Protein AF-A0A835F7R1-F1 (afdb_monomer_lite)

pLDDT: mean 77.06, std 15.26, range [34.75, 97.0]

Foldseek 3Di:
DVVVVLVVQQDDPAAAEDADDDPPPPLPDPDPLPLDEDPDDSPVPVRAHHLNHAADHPQSYEYQEQRPCQACVRHQNHAEDHYEYADYEQVSQQRQQPRPRHAYDHYAYQDKYKDKQQLVSNGLQNHAEEAHPQWAWAWDQDPVRIIMIITHRVPDDDPFDFDDDDPDDPQRAGNANHAEYEGEAELVVCVVDPLNGDHRVCVSHPNYQAYEYEYDCVVHDPVSVVVVVVSVVVPDPRYHYDYSDD

Radius of gyration: 18.89 Å; chains: 1; bounding box: 48×40×47 Å

Sequence (246 aa):
MERDLVKSLKTPRKLQYLQLEIVFPGIDDTTDASPWTSQVSWEAEGFGLPRQLRHLLLGCIIFSRMPSWINSSCLPNLSHLCMHVVSMDEQDLKVIGKMPELRDLLLPTSSTVTISNIANCGYFQKLRSFSMLCSMVQFRQNEDYSISFHMWNGEDAMPFGHKKDSEHRVSPTIMPGLEFLELFFFVRTLNDSSADCIDIGLECLTALQKVTVRIGCQDASVSEVEEAEAALRHFEDNMILASDHH

Secondary structure (DSSP, 8-state):
-HHHHHHHHTS-SS--EEE----PPPTT-----PPEEP-S-STTTT----TT--EEEEEEEEEEE--TT-STTT-TT--EEEEEEEE--HHHHHHHHT-TT--EEE--B---EEES-TTTTTTTTT--EEE-TT-EEEEEE-TTSPEEEEEE-SSSPP---PPP----------STT--EEEEEEEHHHHHHS-GGG----GGG-TT--EEEEEEE-TT--HHHHHHHHHHHHTS-TTEEEEE---

Structure (mmCIF, N/CA/C/O backbone):
data_AF-A0A835F7R1-F1
#
_entry.id   AF-A0A835F7R1-F1
#
loop_
_atom_site.group_PDB
_atom_site.id
_atom_site.type_symbol
_atom_site.label_atom_id
_atom_site.label_alt_id
_atom_site.label_comp_id
_atom_site.label_asym_id
_atom_site.label_entity_id
_atom_site.label_seq_id
_atom_site.pdbx_PDB_ins_code
_atom_site.Cartn_x
_atom_site.Cartn_y
_atom_site.Cartn_z
_atom_site.occupancy
_atom_site.B_iso_or_equiv
_atom_site.auth_seq_id
_atom_site.auth_comp_id
_atom_site.auth_asym_id
_atom_site.auth_atom_id
_atom_site.pdbx_PDB_model_num
ATOM 1 N N . MET A 1 1 ? -20.261 20.899 0.901 1.00 61.16 1 MET A N 1
ATOM 2 C CA . MET A 1 1 ? -20.256 19.430 0.735 1.00 61.16 1 MET A CA 1
ATOM 3 C C . MET A 1 1 ? -19.180 18.763 1.590 1.00 61.16 1 MET A C 1
ATOM 5 O O . MET A 1 1 ? -19.558 18.173 2.588 1.00 61.16 1 MET A O 1
ATOM 9 N N . GLU A 1 2 ? -17.875 18.899 1.305 1.00 67.06 2 GLU A N 1
ATOM 10 C CA . GLU A 1 2 ? -16.807 18.264 2.118 1.00 67.06 2 GLU A CA 1
ATOM 11 C C . GLU A 1 2 ? -16.854 18.680 3.604 1.00 67.06 2 GLU A C 1
ATOM 13 O O . GLU A 1 2 ? -16.881 17.836 4.494 1.00 67.06 2 GLU A O 1
ATOM 18 N N . ARG A 1 3 ? -16.993 19.982 3.894 1.00 69.44 3 ARG A N 1
ATOM 19 C CA . ARG A 1 3 ? -17.153 20.486 5.275 1.00 69.44 3 ARG A CA 1
ATOM 20 C C . ARG A 1 3 ? -18.403 19.954 5.984 1.00 69.44 3 ARG A C 1
ATOM 22 O O . ARG A 1 3 ? -18.378 19.748 7.193 1.00 69.44 3 ARG A O 1
ATOM 29 N N . ASP A 1 4 ? -19.493 19.752 5.249 1.00 70.44 4 ASP A N 1
ATOM 30 C CA . ASP A 1 4 ? -20.754 19.253 5.809 1.00 70.44 4 ASP A CA 1
ATOM 31 C C . ASP A 1 4 ? -20.649 17.756 6.108 1.00 70.44 4 ASP A C 1
ATOM 33 O O . ASP A 1 4 ? -21.086 17.313 7.166 1.00 70.44 4 ASP A O 1
ATOM 37 N N . LEU A 1 5 ? -19.964 17.004 5.241 1.00 73.06 5 LEU A N 1
ATOM 38 C CA . LEU A 1 5 ? -19.613 15.607 5.473 1.00 73.06 5 LEU A CA 1
ATOM 39 C C . LEU A 1 5 ? -18.756 15.449 6.737 1.00 73.06 5 LEU A C 1
ATOM 41 O O . LEU A 1 5 ? -19.111 14.664 7.615 1.00 73.06 5 LEU A O 1
ATOM 45 N N . VAL A 1 6 ? -17.677 16.230 6.872 1.00 71.56 6 VAL A N 1
ATOM 46 C CA . VAL A 1 6 ? -16.814 16.232 8.071 1.00 71.56 6 VAL A CA 1
ATOM 47 C C . VAL A 1 6 ? -17.636 16.513 9.334 1.00 71.56 6 VAL A C 1
ATOM 49 O O . VAL A 1 6 ? -17.456 15.849 10.357 1.00 71.56 6 VAL A O 1
ATOM 52 N N . LYS A 1 7 ? -18.592 17.450 9.268 1.00 70.94 7 LYS A N 1
ATOM 53 C CA . LYS A 1 7 ? -19.507 17.753 10.380 1.00 70.94 7 LYS A CA 1
ATOM 54 C C . LYS A 1 7 ? -20.453 16.594 10.697 1.00 70.94 7 LYS A C 1
ATOM 56 O O . LYS A 1 7 ? -20.616 16.264 11.870 1.00 70.94 7 LYS A O 1
ATOM 61 N N . SER A 1 8 ? -21.046 15.949 9.695 1.00 70.88 8 SER A N 1
ATOM 62 C CA . SER A 1 8 ? -21.929 14.792 9.892 1.00 70.88 8 SER A CA 1
ATOM 63 C C . SER A 1 8 ? -21.181 13.587 10.469 1.00 70.88 8 SER A C 1
ATOM 65 O O . SER A 1 8 ? -21.703 12.896 11.346 1.00 70.88 8 SER A O 1
ATOM 67 N N . LEU A 1 9 ? -19.926 13.371 10.070 1.00 71.25 9 LEU A N 1
ATOM 68 C CA . LEU A 1 9 ? -19.085 12.274 10.558 1.00 71.25 9 LEU A CA 1
ATOM 69 C C . LEU A 1 9 ? -18.665 12.406 12.031 1.00 71.25 9 LEU A C 1
ATOM 71 O O . LEU A 1 9 ? -18.268 11.407 12.622 1.00 71.25 9 LEU A O 1
ATOM 75 N N . LYS A 1 10 ? -18.825 13.576 12.665 1.00 65.88 10 LYS A N 1
ATOM 76 C CA . LYS A 1 10 ? -18.631 13.740 14.121 1.00 65.88 10 LYS A CA 1
ATOM 77 C C . LYS A 1 10 ? -19.712 13.055 14.971 1.00 65.88 10 LYS A C 1
ATOM 79 O O . LYS A 1 10 ? -19.525 12.888 16.173 1.00 65.88 10 LYS A O 1
ATOM 84 N N . THR A 1 11 ? -20.862 12.698 14.392 1.00 62.34 11 THR A N 1
ATOM 85 C CA . THR A 1 11 ? -22.052 12.267 15.156 1.00 62.34 11 THR A CA 1
ATOM 86 C C . THR A 1 11 ? -22.355 10.758 15.285 1.00 62.34 11 THR A C 1
ATOM 88 O O . THR A 1 11 ? -23.146 10.420 16.174 1.00 62.34 11 THR A O 1
ATOM 91 N N . PRO A 1 12 ? -21.791 9.797 14.522 1.00 61.34 12 PRO A N 1
ATOM 92 C CA . PRO A 1 12 ? -22.309 8.432 14.549 1.00 61.34 12 PRO A CA 1
ATOM 93 C C . PRO A 1 12 ? -21.661 7.560 15.636 1.00 61.34 12 PRO A C 1
ATOM 95 O O . PRO A 1 12 ? -20.453 7.349 15.677 1.00 61.34 12 PRO A O 1
ATOM 98 N N . ARG A 1 13 ? -22.497 6.950 16.485 1.00 65.62 13 ARG A N 1
ATOM 99 C CA . ARG A 1 13 ? -22.065 6.077 17.596 1.00 65.62 13 ARG A CA 1
ATOM 100 C C . ARG A 1 13 ? -21.853 4.595 17.222 1.00 65.62 13 ARG A C 1
ATOM 102 O O . ARG A 1 13 ? -21.603 3.801 18.122 1.00 65.62 13 ARG A O 1
ATOM 109 N N . LYS A 1 14 ? -21.964 4.205 15.938 1.00 76.38 14 LYS A N 1
ATOM 110 C CA . LYS A 1 14 ? -21.837 2.797 15.472 1.00 76.38 14 LYS A CA 1
ATOM 111 C C . LYS A 1 14 ? -21.300 2.605 14.036 1.00 76.38 14 LYS A C 1
ATOM 113 O O . LYS A 1 14 ? -21.495 1.537 13.460 1.00 76.38 14 LYS A O 1
ATOM 118 N N . LEU A 1 15 ? -20.680 3.612 13.415 1.00 83.94 15 LEU A N 1
ATOM 119 C CA . LEU A 1 15 ? -20.223 3.479 12.023 1.00 83.94 15 LEU A CA 1
ATOM 120 C C . LEU A 1 15 ? -19.053 2.486 11.934 1.00 83.94 15 LEU A C 1
ATOM 122 O O . LEU A 1 15 ? -18.022 2.694 12.569 1.00 83.94 15 LEU A O 1
ATOM 126 N N . GLN A 1 16 ? -19.224 1.420 11.151 1.00 89.56 16 GLN A N 1
ATOM 127 C CA . GLN A 1 16 ? -18.168 0.434 10.873 1.00 89.56 16 GLN A CA 1
ATOM 128 C C . GLN A 1 16 ? -17.622 0.538 9.449 1.00 89.56 16 GLN A C 1
ATOM 130 O O . GLN A 1 16 ? -16.516 0.078 9.177 1.00 89.56 16 GLN A O 1
ATOM 135 N N . TYR A 1 17 ? -18.392 1.160 8.562 1.00 89.88 17 TYR A N 1
ATOM 136 C CA . TYR A 1 17 ? -18.114 1.240 7.143 1.00 89.88 17 TYR A CA 1
ATOM 137 C C . TYR A 1 17 ? -18.341 2.674 6.679 1.00 89.88 17 TYR A C 1
ATOM 139 O O . TYR A 1 17 ? -19.455 3.188 6.794 1.00 89.88 17 TYR A O 1
ATOM 147 N N . LEU A 1 18 ? -17.284 3.323 6.204 1.00 88.06 18 LEU A N 1
ATOM 148 C CA . LEU A 1 18 ? -17.344 4.620 5.552 1.00 88.06 18 LEU A CA 1
ATOM 149 C C . LEU A 1 18 ? -16.717 4.473 4.177 1.00 88.06 18 LEU A C 1
ATOM 151 O O . LEU A 1 18 ? -15.533 4.164 4.065 1.00 88.06 18 LEU A O 1
ATOM 155 N N . GLN A 1 19 ? -17.516 4.722 3.152 1.00 86.31 19 GLN A N 1
ATOM 156 C CA . GLN A 1 19 ? -17.062 4.717 1.779 1.00 86.31 19 GLN A CA 1
ATOM 157 C C . GLN A 1 19 ? -17.563 5.971 1.087 1.00 86.31 19 GLN A C 1
ATOM 159 O O . GLN A 1 19 ? -18.748 6.299 1.143 1.00 86.31 19 GLN A O 1
ATOM 164 N N . LEU A 1 20 ? -16.631 6.659 0.451 1.00 80.31 20 LEU A N 1
ATOM 165 C CA . LEU A 1 20 ? -16.872 7.751 -0.460 1.00 80.31 20 LEU A CA 1
ATOM 166 C C . LEU A 1 20 ? -16.267 7.306 -1.787 1.00 80.31 20 LEU A C 1
ATOM 168 O O . LEU A 1 20 ? -15.048 7.300 -1.967 1.00 80.31 20 LEU A O 1
ATOM 172 N N . GLU A 1 21 ? -17.127 6.835 -2.680 1.00 60.22 21 GLU A N 1
ATOM 173 C CA . GLU A 1 21 ? -16.711 6.467 -4.026 1.00 60.22 21 GLU A CA 1
ATOM 174 C C . GLU A 1 21 ? -16.507 7.731 -4.860 1.00 60.22 21 GLU A C 1
ATOM 176 O O . GLU A 1 21 ? -17.313 8.662 -4.824 1.00 60.22 21 GLU A O 1
ATOM 181 N N . ILE A 1 22 ? -15.432 7.735 -5.641 1.00 56.56 22 ILE A N 1
ATOM 182 C CA . ILE A 1 22 ? -15.471 8.326 -6.971 1.00 56.56 22 ILE A CA 1
ATOM 183 C C . ILE A 1 22 ? -15.749 7.133 -7.872 1.00 56.56 22 ILE A C 1
ATOM 185 O O . ILE A 1 22 ? -15.116 6.084 -7.734 1.00 56.56 22 ILE A O 1
ATOM 189 N N . VAL A 1 23 ? -16.719 7.290 -8.768 1.00 44.69 23 VAL A N 1
ATOM 190 C CA . VAL A 1 23 ? -16.741 6.504 -9.995 1.00 44.69 23 VAL A CA 1
ATOM 191 C C . VAL A 1 23 ? -15.452 6.896 -10.697 1.00 44.69 23 VAL A C 1
ATOM 193 O O . VAL A 1 23 ? -15.395 7.973 -11.284 1.00 44.69 23 VAL A O 1
ATOM 196 N N . PHE A 1 24 ? -14.388 6.102 -10.545 1.00 41.03 24 PHE A N 1
ATOM 197 C CA . PHE A 1 24 ? -13.261 6.227 -11.459 1.00 41.03 24 PHE A CA 1
ATOM 198 C C . PHE A 1 24 ? -13.898 6.111 -12.841 1.00 41.03 24 PHE A C 1
ATOM 200 O O . PHE A 1 24 ? -14.600 5.112 -13.057 1.00 41.03 24 PHE A O 1
ATOM 207 N N . PRO A 1 25 ? -13.795 7.122 -13.723 1.00 37.19 25 PRO A N 1
ATOM 208 C CA . PRO A 1 25 ? -14.247 6.911 -15.079 1.00 37.19 25 PRO A CA 1
ATOM 209 C C . PRO A 1 25 ? -13.558 5.633 -15.551 1.00 37.19 25 PRO A C 1
ATOM 211 O O . PRO A 1 25 ? -12.357 5.439 -15.339 1.00 37.19 25 PRO A O 1
ATOM 214 N N . GLY A 1 26 ? -14.355 4.707 -16.087 1.00 35.34 26 GLY A N 1
ATOM 215 C CA . GLY A 1 26 ? -13.784 3.619 -16.860 1.00 35.34 26 GLY A CA 1
ATOM 216 C C . GLY A 1 26 ? -12.849 4.228 -17.901 1.00 35.34 26 GLY A C 1
ATOM 217 O O . GLY A 1 26 ? -13.058 5.367 -18.313 1.00 35.34 26 GLY A O 1
ATOM 218 N N . ILE A 1 27 ? -11.842 3.452 -18.283 1.00 48.69 27 ILE A N 1
ATOM 219 C CA . ILE A 1 27 ? -10.689 3.750 -19.151 1.00 48.69 27 ILE A CA 1
ATOM 220 C C . ILE A 1 27 ? -10.983 4.594 -20.427 1.00 48.69 27 ILE A C 1
ATOM 222 O O . ILE A 1 27 ? -10.048 5.089 -21.035 1.00 48.69 27 ILE A O 1
ATOM 226 N N . ASP A 1 28 ? -12.244 4.874 -20.775 1.00 40.50 28 ASP A N 1
ATOM 227 C CA . ASP A 1 28 ? -12.667 5.638 -21.957 1.00 40.50 28 ASP A CA 1
ATOM 228 C C . ASP A 1 28 ? -13.284 7.031 -21.695 1.00 40.50 28 ASP A C 1
ATOM 230 O O . ASP A 1 28 ? -13.571 7.750 -22.657 1.00 40.50 28 ASP A O 1
ATOM 234 N N . ASP A 1 29 ? -13.545 7.455 -20.451 1.00 34.75 29 ASP A N 1
ATOM 235 C CA . ASP A 1 29 ? -14.285 8.711 -20.241 1.00 34.75 29 ASP A CA 1
ATOM 236 C C . ASP A 1 29 ? -13.352 9.928 -20.128 1.00 34.75 29 ASP A C 1
ATOM 238 O O . ASP A 1 29 ? -12.805 10.241 -19.072 1.00 34.75 29 ASP A O 1
ATOM 242 N N . THR A 1 30 ? -13.238 10.670 -21.235 1.00 41.62 30 THR A N 1
ATOM 243 C CA . THR A 1 30 ? -12.608 12.007 -21.366 1.00 41.62 30 THR A CA 1
ATOM 244 C C . THR A 1 30 ? -13.218 13.103 -20.474 1.00 41.62 30 THR A C 1
ATOM 246 O O . THR A 1 30 ? -12.954 14.294 -20.654 1.00 41.62 30 THR A O 1
ATOM 249 N N . THR A 1 31 ? -14.054 12.743 -19.502 1.00 40.53 31 THR A N 1
ATOM 250 C CA . THR A 1 31 ? -14.530 13.682 -18.498 1.00 40.53 31 THR A CA 1
ATOM 251 C C . THR A 1 31 ? -13.436 13.948 -17.480 1.00 40.53 31 THR A C 1
ATOM 253 O O . THR A 1 31 ? -12.941 13.036 -16.827 1.00 40.53 31 THR A O 1
ATOM 256 N N . ASP A 1 32 ? -13.133 15.232 -17.332 1.00 42.50 32 ASP A N 1
ATOM 257 C CA . ASP A 1 32 ? -12.223 15.895 -16.398 1.00 42.50 32 ASP A CA 1
ATOM 258 C C . ASP A 1 32 ? -12.606 15.673 -14.909 1.00 42.50 32 ASP A C 1
ATOM 260 O O . ASP A 1 32 ? -12.639 16.593 -14.092 1.00 42.50 32 ASP A O 1
ATOM 264 N N . ALA A 1 33 ? -12.949 14.440 -14.527 1.00 44.97 33 ALA A N 1
ATOM 265 C CA . ALA A 1 33 ? -13.183 14.001 -13.158 1.00 44.97 33 ALA A CA 1
ATOM 266 C C . ALA A 1 33 ? -11.836 13.730 -12.475 1.00 44.97 33 ALA A C 1
ATOM 268 O O . ALA A 1 33 ? -11.607 12.668 -11.894 1.00 44.97 33 ALA A O 1
ATOM 269 N N . SER A 1 34 ? -10.927 14.704 -12.558 1.00 49.12 34 SER A N 1
ATOM 270 C CA . SER A 1 34 ? -9.737 14.722 -11.720 1.00 49.12 34 SER A CA 1
ATOM 271 C C . SER A 1 34 ? -10.208 14.626 -10.265 1.00 49.12 34 SER A C 1
ATOM 273 O O . SER A 1 34 ? -11.040 15.445 -9.853 1.00 49.12 34 SER A O 1
ATOM 275 N N . PRO A 1 35 ? -9.741 13.638 -9.481 1.00 53.19 35 PRO A N 1
ATOM 276 C CA . PRO A 1 35 ? -10.124 13.540 -8.084 1.00 53.19 35 PRO A CA 1
ATOM 277 C C . PRO A 1 35 ? -9.825 14.878 -7.402 1.00 53.19 35 PRO A C 1
ATOM 279 O O . PRO A 1 35 ? -8.752 15.456 -7.578 1.00 53.19 35 PRO A O 1
ATOM 282 N N . TRP A 1 36 ? -10.803 15.440 -6.696 1.00 59.16 36 TRP A N 1
ATOM 283 C CA . TRP A 1 36 ? -10.667 16.808 -6.201 1.00 59.16 36 TRP A CA 1
ATOM 284 C C . TRP A 1 36 ? -9.710 16.832 -5.010 1.00 59.16 36 TRP A C 1
ATOM 286 O O . TRP A 1 36 ? -9.883 16.097 -4.032 1.00 59.16 36 TRP A O 1
ATOM 296 N N . THR A 1 37 ? -8.716 17.715 -5.069 1.00 63.69 37 THR A N 1
ATOM 297 C CA . THR A 1 37 ? -7.813 17.968 -3.947 1.00 63.69 37 THR A CA 1
ATOM 298 C C . THR A 1 37 ? -8.598 18.477 -2.751 1.00 63.69 37 THR A C 1
ATOM 300 O O . THR A 1 37 ? -9.272 19.506 -2.842 1.00 63.69 37 THR A O 1
ATOM 303 N N . SER A 1 38 ? -8.497 17.776 -1.619 1.00 60.25 38 SER A N 1
ATOM 304 C CA . SER A 1 38 ? -9.105 18.220 -0.370 1.00 60.25 38 SER A CA 1
ATOM 305 C C . SER A 1 38 ? -8.578 19.606 -0.011 1.00 60.25 38 SER A C 1
ATOM 307 O O . SER A 1 38 ? -7.375 19.814 0.165 1.00 60.25 38 SER A O 1
ATOM 309 N N . GLN A 1 39 ? -9.492 20.566 0.104 1.00 64.25 39 GLN A N 1
ATOM 310 C CA . GLN A 1 39 ? -9.184 21.928 0.557 1.00 64.25 39 GLN A CA 1
ATOM 311 C C . GLN A 1 39 ? -9.561 22.137 2.029 1.00 64.25 39 GLN A C 1
ATOM 313 O O . GLN A 1 39 ? -9.439 23.242 2.566 1.00 64.25 39 GLN A O 1
ATOM 318 N N . VAL A 1 40 ? -10.071 21.098 2.692 1.00 64.25 40 VAL A N 1
ATOM 319 C CA . VAL A 1 40 ? -10.526 21.157 4.078 1.00 64.25 40 VAL A CA 1
ATOM 320 C C . VAL A 1 40 ? -9.461 20.542 4.973 1.00 64.25 40 VAL A C 1
ATOM 322 O O . VAL A 1 40 ? -9.014 19.425 4.753 1.00 64.25 40 VAL A O 1
ATOM 325 N N . SER A 1 41 ? -9.080 21.246 6.040 1.00 65.69 41 SER A N 1
ATOM 326 C CA . SER A 1 41 ? -8.342 20.597 7.120 1.00 65.69 41 SER A CA 1
ATOM 327 C C . SER A 1 41 ? -9.315 19.697 7.874 1.00 65.69 41 SER A C 1
ATOM 329 O O . SER A 1 41 ? -10.136 20.170 8.661 1.00 65.69 41 SER A O 1
ATOM 331 N N . TRP A 1 42 ? -9.227 18.392 7.618 1.00 69.38 42 TRP A N 1
ATOM 332 C CA . TRP A 1 42 ? -9.968 17.383 8.372 1.00 69.38 42 TRP A CA 1
ATOM 333 C C . TRP A 1 42 ? -9.590 17.429 9.861 1.00 69.38 42 TRP A C 1
ATOM 335 O O . TRP A 1 42 ? -10.381 17.037 10.699 1.00 69.38 42 TRP A O 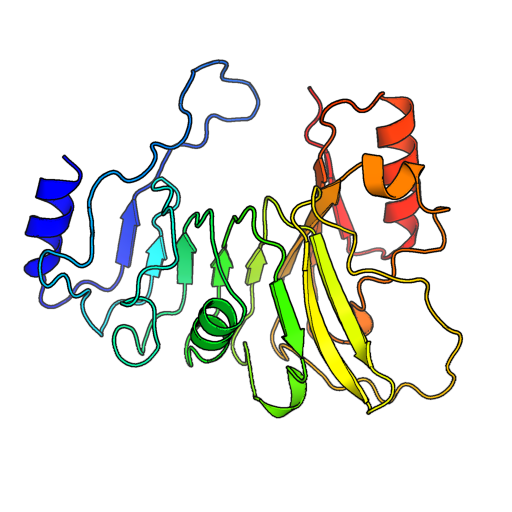1
ATOM 345 N N . GLU A 1 43 ? -8.429 17.980 10.216 1.00 64.44 43 GLU A N 1
ATOM 346 C CA . GLU A 1 43 ? -7.909 18.042 11.586 1.00 64.44 43 GLU A CA 1
ATOM 347 C C . GLU A 1 43 ? -8.425 19.248 12.388 1.00 64.44 43 GLU A C 1
ATOM 349 O O . GLU A 1 43 ? -8.693 19.125 13.585 1.00 64.44 43 GLU A O 1
ATOM 354 N N . ALA A 1 44 ? -8.623 20.402 11.736 1.00 57.44 44 ALA A N 1
ATOM 355 C CA . ALA A 1 44 ? -8.964 21.675 12.389 1.00 57.44 44 ALA A CA 1
ATOM 356 C C . ALA A 1 44 ? -10.319 21.673 13.120 1.00 57.44 44 ALA A C 1
ATOM 358 O O . ALA A 1 44 ? -10.621 22.572 13.901 1.00 57.44 44 ALA A O 1
ATOM 359 N N . GLU A 1 45 ? -11.140 20.656 12.884 1.00 56.34 45 GLU A N 1
ATOM 360 C CA . GLU A 1 45 ? -12.496 20.569 13.401 1.00 56.34 45 GLU A CA 1
ATOM 361 C C . GLU A 1 45 ? -12.619 19.633 14.618 1.00 56.34 45 GLU A C 1
ATOM 363 O O . GLU A 1 45 ? -13.726 19.426 15.100 1.00 56.34 45 GLU A O 1
ATOM 368 N N . GLY A 1 46 ? -11.548 19.035 15.154 1.00 58.94 46 GLY A N 1
ATOM 369 C CA . GLY A 1 46 ? -11.704 17.987 16.182 1.00 58.94 46 GLY A CA 1
ATOM 370 C C . GLY A 1 46 ? -12.444 16.763 15.625 1.00 58.94 46 GLY A C 1
ATOM 371 O O . GLY A 1 46 ? -13.259 16.129 16.298 1.00 58.94 46 GLY 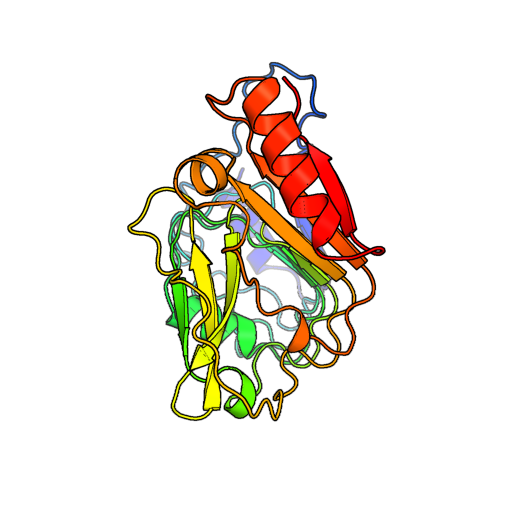A O 1
ATOM 372 N N . PHE A 1 47 ? -12.218 16.497 14.340 1.00 68.06 47 PHE A N 1
ATOM 373 C CA . PHE A 1 47 ? -12.708 15.324 13.642 1.00 68.06 47 PHE A CA 1
ATOM 374 C C . PHE A 1 47 ? -12.137 14.063 14.287 1.00 68.06 47 PHE A C 1
ATOM 376 O O . PHE A 1 47 ? -10.934 13.946 14.515 1.00 68.06 47 PHE A O 1
ATOM 383 N N . GLY A 1 48 ? -13.017 13.111 14.567 1.00 67.06 48 GLY A N 1
ATOM 384 C CA . GLY A 1 48 ? -12.644 11.803 15.070 1.00 67.06 48 GLY A CA 1
ATOM 385 C C . GLY A 1 48 ? -13.576 10.774 14.469 1.00 67.06 48 GLY A C 1
ATOM 386 O O . GLY A 1 48 ? -14.791 10.846 14.657 1.00 67.06 48 GLY A O 1
ATOM 387 N N . LEU A 1 49 ? -13.010 9.823 13.735 1.00 80.19 49 LEU A N 1
ATOM 388 C CA . LEU A 1 49 ? -13.768 8.681 13.253 1.00 80.19 49 LEU A CA 1
ATOM 389 C C . LEU A 1 49 ? -14.082 7.725 14.416 1.00 80.19 49 LEU A C 1
ATOM 391 O O . LEU A 1 49 ? -13.305 7.623 15.371 1.00 80.19 49 LEU A O 1
ATOM 395 N N . PRO A 1 50 ? -15.208 6.995 14.367 1.00 83.25 50 PRO A N 1
ATOM 396 C CA . PRO A 1 50 ? -15.535 6.027 15.404 1.00 83.25 50 PRO A CA 1
ATOM 397 C C . PRO A 1 50 ? -14.473 4.928 15.502 1.00 83.25 50 PRO A C 1
ATOM 399 O O . PRO A 1 50 ? -14.115 4.310 14.506 1.00 83.25 50 PRO A O 1
ATOM 402 N N . ARG A 1 51 ? -14.042 4.581 16.721 1.00 86.19 51 ARG A N 1
ATOM 403 C CA . ARG A 1 51 ? -13.042 3.512 16.956 1.00 86.19 51 ARG A CA 1
ATOM 404 C C . ARG A 1 51 ? -13.485 2.118 16.483 1.00 86.19 51 ARG A C 1
ATOM 406 O O . ARG A 1 51 ? -12.677 1.196 16.426 1.00 86.19 51 ARG A O 1
ATOM 413 N N . GLN A 1 52 ? -14.780 1.944 16.217 1.00 88.56 52 GLN A N 1
ATOM 414 C CA . GLN A 1 52 ? -15.376 0.714 15.685 1.00 88.56 52 GLN A CA 1
ATOM 415 C C . GLN A 1 52 ? -15.287 0.628 14.156 1.00 88.56 52 GLN A C 1
ATOM 417 O O . GLN A 1 52 ? -15.690 -0.391 13.599 1.00 88.56 52 GLN A O 1
ATOM 422 N N . LEU A 1 53 ? -14.794 1.678 13.490 1.00 91.12 53 LEU A N 1
ATOM 423 C CA . LEU A 1 53 ? -14.631 1.708 12.047 1.00 91.12 53 LEU A CA 1
ATOM 424 C C . LEU A 1 53 ? -13.660 0.611 11.604 1.00 91.12 53 LEU A C 1
ATOM 426 O O . LEU A 1 53 ? -12.578 0.456 12.169 1.00 91.12 53 LEU A O 1
ATOM 430 N N . ARG A 1 54 ? -14.089 -0.154 10.603 1.00 94.69 54 ARG A N 1
ATOM 431 C CA . ARG A 1 54 ? -13.352 -1.268 10.002 1.00 94.69 54 ARG A CA 1
ATOM 432 C C . ARG A 1 54 ? -12.986 -0.976 8.557 1.00 94.69 54 ARG A C 1
ATOM 434 O O . ARG A 1 54 ? -11.897 -1.334 8.134 1.00 94.69 54 ARG A O 1
ATOM 441 N N . HIS A 1 55 ? -13.862 -0.289 7.832 1.00 94.56 55 HIS A N 1
ATOM 442 C CA . HIS A 1 55 ? -13.634 0.077 6.441 1.00 94.56 55 HIS A CA 1
ATOM 443 C C . HIS A 1 55 ? -13.660 1.591 6.307 1.00 94.56 55 HIS A C 1
ATOM 445 O O . HIS A 1 55 ? -14.650 2.234 6.672 1.00 94.56 55 HIS A O 1
ATOM 451 N N . LEU A 1 56 ? -12.566 2.138 5.793 1.00 92.81 56 LEU A N 1
ATOM 452 C CA . LEU A 1 56 ? -12.419 3.542 5.464 1.00 92.81 56 LEU A CA 1
ATOM 453 C C . LEU A 1 56 ? -11.934 3.651 4.024 1.00 92.81 56 LEU A C 1
ATOM 455 O O . LEU A 1 56 ? -10.758 3.439 3.740 1.00 92.81 56 LEU A O 1
ATOM 459 N N . LEU A 1 57 ? -12.853 3.972 3.124 1.00 90.94 57 LEU A N 1
ATOM 460 C CA . LEU A 1 57 ? -12.595 4.058 1.696 1.00 90.94 57 LEU A CA 1
ATOM 461 C C . LEU A 1 57 ? -12.876 5.492 1.241 1.00 90.94 57 LEU A C 1
ATOM 463 O O . LEU A 1 57 ? -14.021 5.874 1.032 1.00 90.94 57 LEU A O 1
ATOM 467 N N . LEU A 1 58 ? -11.830 6.302 1.142 1.00 88.25 58 LEU A N 1
ATOM 468 C CA . LEU A 1 58 ? -11.862 7.718 0.769 1.00 88.25 58 LEU A CA 1
ATOM 469 C C . LEU A 1 58 ? -11.166 7.947 -0.580 1.00 88.25 58 LEU A C 1
ATOM 471 O O . LEU A 1 58 ? -10.505 8.964 -0.769 1.00 88.25 58 LEU A O 1
ATOM 475 N N . GLY A 1 59 ? -11.287 6.997 -1.513 1.00 78.75 59 GLY A N 1
ATOM 476 C CA . GLY A 1 59 ? -10.588 7.032 -2.804 1.00 78.75 59 GLY A CA 1
ATOM 477 C C . GLY A 1 59 ? -10.918 8.254 -3.669 1.00 78.75 59 GLY A C 1
ATOM 478 O O . GLY A 1 59 ? -10.145 8.597 -4.555 1.00 78.75 59 GLY A O 1
ATOM 479 N N . CYS A 1 60 ? -12.026 8.948 -3.385 1.00 77.00 60 CYS A N 1
ATOM 480 C CA . CYS A 1 60 ? -12.396 10.184 -4.066 1.00 77.00 60 CYS A CA 1
ATOM 481 C C . CYS A 1 60 ? -11.729 11.464 -3.565 1.00 77.00 60 CYS A C 1
ATOM 483 O O . CYS A 1 60 ? -11.957 12.532 -4.135 1.00 77.00 60 CYS A O 1
ATOM 485 N N . ILE A 1 61 ? -10.982 11.382 -2.468 1.00 81.31 61 ILE A N 1
ATOM 486 C CA . ILE A 1 61 ? -10.402 12.542 -1.804 1.00 81.31 61 ILE A CA 1
ATOM 487 C C . ILE A 1 61 ? -8.890 12.439 -1.909 1.00 81.31 61 ILE A C 1
ATOM 489 O O . ILE A 1 61 ? -8.295 11.485 -1.406 1.00 81.31 61 ILE A O 1
ATOM 493 N N . ILE A 1 62 ? -8.268 13.448 -2.518 1.00 84.38 62 ILE A N 1
ATOM 494 C CA . ILE A 1 62 ? -6.813 13.583 -2.502 1.00 84.38 62 ILE A CA 1
ATOM 495 C C . ILE A 1 62 ? -6.416 14.384 -1.268 1.00 84.38 62 ILE A C 1
ATOM 497 O O . ILE A 1 62 ? -6.716 15.576 -1.155 1.00 84.38 62 ILE A O 1
ATOM 501 N N . PHE A 1 63 ? -5.707 13.739 -0.350 1.00 87.00 63 PHE A N 1
ATOM 502 C CA . PHE A 1 63 ? -5.091 14.393 0.794 1.00 87.00 63 PHE A CA 1
ATOM 503 C C . PHE A 1 63 ? -3.700 14.893 0.414 1.00 87.00 63 PHE A C 1
ATOM 505 O O . PHE A 1 63 ? -2.888 14.155 -0.140 1.00 87.00 63 PHE A O 1
ATOM 512 N N . SER A 1 64 ? -3.391 16.148 0.736 1.00 87.44 64 SER A N 1
ATOM 513 C CA . SER A 1 64 ? -2.052 16.696 0.494 1.00 87.44 64 SER A CA 1
ATOM 514 C C . SER A 1 64 ? -0.986 16.026 1.364 1.00 87.44 64 SER A C 1
ATOM 516 O O . SER A 1 64 ? 0.142 15.850 0.914 1.00 87.44 64 SER A O 1
ATOM 518 N N . ARG A 1 65 ? -1.350 15.636 2.591 1.00 89.56 65 ARG A N 1
ATOM 519 C CA . ARG A 1 65 ? -0.515 14.920 3.562 1.00 89.56 65 ARG A CA 1
ATOM 520 C C . ARG A 1 65 ? -1.316 13.846 4.279 1.00 89.56 65 ARG A C 1
ATOM 522 O O . ARG A 1 65 ? -2.543 13.938 4.346 1.00 89.56 65 ARG A O 1
ATOM 529 N N . MET A 1 66 ? -0.617 12.871 4.851 1.00 89.94 66 MET A N 1
ATOM 530 C CA . MET A 1 66 ? -1.240 11.838 5.668 1.00 89.94 66 MET A CA 1
ATOM 531 C C . MET A 1 66 ? -2.012 12.464 6.849 1.00 89.94 66 MET A C 1
ATOM 533 O O . MET A 1 66 ? -1.431 13.231 7.621 1.00 89.94 66 MET A O 1
ATOM 537 N N . PRO A 1 67 ? -3.314 12.172 7.022 1.00 88.62 67 PRO A N 1
ATOM 538 C CA . PRO A 1 67 ? -4.074 12.695 8.150 1.00 88.62 67 PRO A CA 1
ATOM 539 C C . PRO A 1 67 ? -3.655 12.038 9.468 1.00 88.62 67 PRO A C 1
ATOM 541 O O . PRO A 1 67 ? -3.653 10.811 9.588 1.00 88.62 67 PRO A O 1
ATOM 544 N N . SER A 1 68 ? -3.403 12.843 10.501 1.00 87.75 68 SER A N 1
ATOM 545 C CA . SER A 1 68 ? -2.904 12.362 11.802 1.00 87.75 68 SER A CA 1
ATOM 546 C C . SER A 1 68 ? -3.835 11.378 12.522 1.00 87.75 68 SER A C 1
ATOM 548 O O . SER A 1 68 ? -3.383 10.582 13.345 1.00 87.75 68 SER A O 1
ATOM 550 N N . TRP A 1 69 ? -5.135 11.391 12.217 1.00 87.69 69 TRP A N 1
ATOM 551 C CA . TRP A 1 69 ? -6.132 10.478 12.786 1.00 87.69 69 TRP A CA 1
ATOM 552 C C . TRP A 1 69 ? -6.121 9.073 12.152 1.00 87.69 69 TRP A C 1
ATOM 554 O O . TRP A 1 69 ? -6.808 8.178 12.654 1.00 87.69 69 TRP A O 1
ATOM 564 N N . ILE A 1 70 ? -5.326 8.839 11.102 1.00 90.50 70 ILE A N 1
ATOM 565 C CA . ILE A 1 70 ? -5.044 7.497 10.577 1.00 90.50 70 ILE A CA 1
ATOM 566 C C . ILE A 1 70 ? -3.921 6.867 11.405 1.00 90.50 70 ILE A C 1
ATOM 568 O O . ILE A 1 70 ? -2.749 6.905 11.050 1.00 90.50 70 ILE A O 1
ATOM 572 N N . ASN A 1 71 ? -4.271 6.298 12.557 1.00 91.38 71 ASN A N 1
ATOM 573 C CA . ASN A 1 71 ? -3.334 5.553 13.394 1.00 91.38 71 ASN A CA 1
ATOM 574 C C . ASN A 1 71 ? -4.068 4.530 14.274 1.00 91.38 71 ASN A C 1
ATOM 576 O O . ASN A 1 71 ? -5.280 4.620 14.480 1.00 91.38 71 ASN A O 1
ATOM 580 N N . SER A 1 72 ? -3.328 3.586 14.858 1.00 89.69 72 SER A N 1
ATOM 581 C CA . SER A 1 72 ? -3.884 2.503 15.685 1.00 89.69 72 SER A CA 1
ATOM 582 C C . SER A 1 72 ? -4.582 2.962 16.975 1.00 89.69 72 SER A C 1
ATOM 584 O O . SER A 1 72 ? -5.422 2.236 17.504 1.00 89.69 72 SER A O 1
ATOM 586 N N . SER A 1 73 ? -4.293 4.163 17.486 1.00 89.94 73 SER A N 1
ATOM 587 C CA . SER A 1 73 ? -4.968 4.709 18.675 1.00 89.94 73 SER A CA 1
ATOM 588 C C . SER A 1 73 ? -6.373 5.216 18.332 1.00 89.94 73 SER A C 1
ATOM 590 O O . SER A 1 73 ? -7.338 4.936 19.058 1.00 89.94 73 SER A O 1
ATOM 592 N N . CYS A 1 74 ? -6.496 5.918 17.203 1.00 88.56 74 CYS A N 1
ATOM 593 C CA . CYS A 1 74 ? -7.752 6.461 16.685 1.00 88.56 74 CYS A CA 1
ATOM 594 C C . CYS A 1 74 ? -8.624 5.384 16.020 1.00 88.56 74 CYS A C 1
ATOM 596 O O . CYS A 1 74 ? -9.835 5.346 16.238 1.00 88.56 74 CYS A O 1
ATOM 598 N N . LEU A 1 75 ? -8.009 4.478 15.259 1.00 92.00 75 LEU A N 1
ATOM 599 C CA . LEU A 1 75 ? -8.672 3.492 14.405 1.00 92.00 75 LEU A CA 1
ATOM 600 C C . LEU A 1 75 ? -8.163 2.061 14.685 1.00 92.00 75 LEU A C 1
ATOM 602 O O . LEU A 1 75 ? -7.614 1.404 13.803 1.00 92.00 75 LEU A O 1
ATOM 606 N N . PRO A 1 76 ? -8.346 1.534 15.911 1.00 92.19 76 PRO A N 1
ATOM 607 C CA . PRO A 1 76 ? -7.751 0.258 16.322 1.00 92.19 76 PRO A CA 1
ATOM 608 C C . PRO A 1 76 ? -8.297 -0.965 15.572 1.00 92.19 76 PRO A C 1
ATOM 610 O O . PRO A 1 76 ? -7.631 -1.991 15.531 1.00 92.19 76 PRO A O 1
ATOM 613 N N . ASN A 1 77 ? -9.510 -0.875 15.015 1.00 94.62 77 ASN A N 1
ATOM 614 C CA . ASN A 1 77 ? -10.192 -1.985 14.343 1.00 94.62 77 ASN A CA 1
ATOM 615 C C . ASN A 1 77 ? -10.189 -1.856 12.814 1.00 94.62 77 ASN A C 1
ATOM 617 O O . ASN A 1 77 ? -10.902 -2.610 12.148 1.00 94.62 77 ASN A O 1
ATOM 621 N N . LEU A 1 78 ? -9.453 -0.886 12.264 1.00 95.94 78 LEU A N 1
ATOM 622 C CA . LEU A 1 78 ? -9.455 -0.640 10.831 1.00 95.94 78 LEU A CA 1
ATOM 623 C C . LEU A 1 78 ? -8.803 -1.811 10.101 1.00 95.94 78 LEU A C 1
ATOM 625 O O . LEU A 1 78 ? -7.646 -2.141 10.354 1.00 95.94 78 LEU A O 1
ATOM 629 N N . SER A 1 79 ? -9.570 -2.426 9.209 1.00 96.75 79 SER A N 1
ATOM 630 C CA . SER A 1 79 ? -9.143 -3.557 8.399 1.00 96.75 79 SER A CA 1
ATOM 631 C C . SER A 1 79 ? -8.965 -3.207 6.930 1.00 96.75 79 SER A C 1
ATOM 633 O O . SER A 1 79 ? -8.099 -3.798 6.297 1.00 96.75 79 SER A O 1
ATOM 635 N N . HIS A 1 80 ? -9.733 -2.253 6.401 1.00 96.31 80 HIS A N 1
ATOM 636 C CA . HIS A 1 80 ? -9.640 -1.817 5.008 1.00 96.31 80 HIS A CA 1
ATOM 637 C C . HIS A 1 80 ? -9.411 -0.313 4.960 1.00 96.31 80 HIS A C 1
ATOM 639 O O . HIS A 1 80 ? -10.231 0.457 5.476 1.00 96.31 80 HIS A O 1
ATOM 645 N N . LEU A 1 81 ? -8.317 0.088 4.323 1.00 94.88 81 LEU A N 1
ATOM 646 C CA . LEU A 1 81 ? -7.962 1.480 4.096 1.00 94.88 81 LEU A CA 1
ATOM 647 C C . LEU A 1 81 ? -7.764 1.716 2.599 1.00 94.88 81 LEU A C 1
ATOM 649 O O . LEU A 1 81 ? -6.893 1.108 1.985 1.00 94.88 81 LEU A O 1
ATOM 653 N N . CYS A 1 82 ? -8.553 2.625 2.035 1.00 92.12 82 CYS A N 1
ATOM 654 C CA . CYS A 1 82 ? -8.334 3.181 0.706 1.00 92.12 82 CYS A CA 1
ATOM 655 C C . CYS A 1 82 ? -8.294 4.703 0.818 1.00 92.12 82 CYS A C 1
ATOM 657 O O . CYS A 1 82 ? -9.266 5.304 1.279 1.00 92.12 82 CYS A O 1
ATOM 659 N N . MET A 1 83 ? -7.185 5.329 0.432 1.00 89.44 83 MET A N 1
ATOM 660 C CA . MET A 1 83 ? -7.065 6.788 0.417 1.00 89.44 83 MET A CA 1
ATOM 661 C C . MET A 1 83 ? -5.948 7.245 -0.519 1.00 89.44 83 MET A C 1
ATOM 663 O O . MET A 1 83 ? -4.920 6.585 -0.608 1.00 89.44 83 MET A O 1
ATOM 667 N N . HIS A 1 84 ? -6.124 8.388 -1.180 1.00 87.62 84 HIS A N 1
ATOM 668 C CA . HIS A 1 84 ? -5.081 8.997 -2.005 1.00 87.62 84 HIS A CA 1
ATOM 669 C C . HIS A 1 84 ? -4.332 10.049 -1.179 1.00 87.62 84 HIS A C 1
ATOM 671 O O . HIS A 1 84 ? -4.949 10.988 -0.671 1.00 87.62 84 HIS A O 1
ATOM 677 N N . VAL A 1 85 ? -3.010 9.913 -1.048 1.00 88.75 85 VAL A N 1
ATOM 678 C CA . VAL A 1 85 ? -2.164 10.853 -0.294 1.00 88.75 85 VAL A CA 1
ATOM 679 C C . VAL A 1 85 ? -0.979 11.307 -1.138 1.00 88.75 85 VAL A C 1
ATOM 681 O O . VAL A 1 85 ? -0.115 10.505 -1.471 1.00 88.75 85 VAL A O 1
ATOM 684 N N . VAL A 1 86 ? -0.887 12.600 -1.445 1.00 88.12 86 VAL A N 1
ATOM 685 C CA . VAL A 1 86 ? 0.196 13.143 -2.287 1.00 88.12 86 VAL A CA 1
ATOM 686 C C . VAL A 1 86 ? 1.550 13.023 -1.587 1.00 88.12 86 VAL A C 1
ATOM 688 O O . VAL A 1 86 ? 2.482 12.443 -2.143 1.00 88.12 86 VAL A O 1
ATOM 691 N N . SER A 1 87 ? 1.650 13.548 -0.361 1.00 89.44 87 SER A N 1
ATOM 692 C CA . SER A 1 87 ? 2.882 13.570 0.429 1.00 89.44 87 SER A CA 1
ATOM 693 C C . SER A 1 87 ? 2.782 12.653 1.647 1.00 89.44 87 SER A C 1
ATOM 695 O O . SER A 1 87 ? 1.908 12.832 2.497 1.00 89.44 87 SER A O 1
ATOM 697 N N . MET A 1 88 ? 3.699 11.699 1.735 1.00 90.75 88 MET A N 1
ATOM 698 C CA . MET A 1 88 ? 3.820 10.739 2.825 1.00 90.75 88 MET A CA 1
ATOM 699 C C . MET A 1 88 ? 5.296 10.561 3.173 1.00 90.75 88 MET A C 1
ATOM 701 O O . MET A 1 88 ? 6.141 10.519 2.278 1.00 90.75 88 MET A O 1
ATOM 705 N N . ASP A 1 89 ? 5.605 10.447 4.460 1.00 92.44 89 ASP A N 1
ATOM 706 C CA . ASP A 1 89 ? 6.957 10.149 4.927 1.00 92.44 89 ASP A CA 1
ATOM 707 C C . ASP A 1 89 ? 7.103 8.720 5.489 1.00 92.44 89 ASP A C 1
ATOM 709 O O . ASP A 1 89 ? 6.173 7.908 5.504 1.00 92.44 89 ASP A O 1
ATOM 713 N N . GLU A 1 90 ? 8.317 8.378 5.929 1.00 93.06 90 GLU A N 1
ATOM 714 C CA . GLU A 1 90 ? 8.613 7.072 6.526 1.00 93.06 90 GLU A CA 1
ATOM 715 C C . GLU A 1 90 ? 7.768 6.804 7.782 1.00 93.06 90 GLU A C 1
ATOM 717 O O . GLU A 1 90 ? 7.356 5.668 8.036 1.00 93.06 90 GLU A O 1
ATOM 722 N N . GLN A 1 91 ? 7.515 7.833 8.591 1.00 92.94 91 GLN A N 1
ATOM 723 C CA . GLN A 1 91 ? 6.797 7.690 9.848 1.00 92.94 91 GLN A CA 1
ATOM 724 C C . GLN A 1 91 ? 5.310 7.426 9.607 1.00 92.94 91 GLN A C 1
ATOM 726 O O . GLN A 1 91 ? 4.738 6.566 10.283 1.00 92.94 91 GLN A O 1
ATOM 731 N N . ASP A 1 92 ? 4.708 8.095 8.630 1.00 93.38 92 ASP A N 1
ATOM 732 C CA . ASP A 1 92 ? 3.333 7.848 8.196 1.00 93.38 92 ASP A CA 1
ATOM 733 C C . ASP A 1 92 ? 3.137 6.377 7.807 1.00 93.38 92 ASP A C 1
ATOM 735 O O . ASP A 1 92 ? 2.250 5.682 8.316 1.00 93.38 92 ASP A O 1
ATOM 739 N N . LEU A 1 93 ? 4.035 5.851 6.976 1.00 91.56 93 LEU A N 1
ATOM 740 C CA . LEU A 1 93 ? 3.965 4.468 6.519 1.00 91.56 93 LEU A CA 1
ATOM 741 C C . LEU A 1 93 ? 4.220 3.463 7.659 1.00 91.56 93 LEU A C 1
ATOM 743 O O . LEU A 1 93 ? 3.563 2.420 7.722 1.00 91.56 93 LEU A O 1
ATOM 747 N N . LYS A 1 94 ? 5.096 3.784 8.624 1.00 93.12 94 LYS A N 1
ATOM 748 C CA . LYS A 1 94 ? 5.273 2.984 9.855 1.00 93.12 94 LYS A CA 1
ATOM 749 C C . LYS A 1 94 ? 4.007 2.949 10.708 1.00 93.12 94 LYS A C 1
ATOM 751 O O . LYS A 1 94 ? 3.705 1.911 11.302 1.00 93.12 94 LYS A O 1
ATOM 756 N N . VAL A 1 95 ? 3.279 4.062 10.801 1.00 93.62 95 VAL A N 1
ATOM 757 C CA . VAL A 1 95 ? 2.009 4.136 11.538 1.00 93.62 95 VAL A CA 1
ATOM 758 C C . VAL A 1 95 ? 0.972 3.214 10.900 1.00 93.62 95 VAL A C 1
ATOM 760 O O . VAL A 1 95 ? 0.355 2.422 11.618 1.00 93.62 95 VAL A O 1
ATOM 763 N N . ILE A 1 96 ? 0.837 3.249 9.571 1.00 93.56 96 ILE A N 1
ATOM 764 C CA . ILE A 1 96 ? -0.048 2.345 8.818 1.00 93.56 96 ILE A CA 1
ATOM 765 C C . ILE A 1 96 ? 0.385 0.891 9.023 1.00 93.56 96 ILE A C 1
ATOM 767 O O . ILE A 1 96 ? -0.434 0.039 9.367 1.00 93.56 96 ILE A O 1
ATOM 771 N N . GLY A 1 97 ? 1.683 0.610 8.893 1.00 91.81 97 GLY A N 1
ATOM 772 C CA . GLY A 1 97 ? 2.233 -0.732 9.054 1.00 91.81 97 GLY A CA 1
ATOM 773 C C . GLY A 1 97 ? 2.033 -1.324 10.447 1.00 91.81 97 GLY A C 1
ATOM 774 O O . GLY A 1 97 ? 1.990 -2.542 10.585 1.00 91.81 97 GLY A O 1
ATOM 775 N N . LYS A 1 98 ? 1.873 -0.501 11.489 1.00 92.81 98 LYS A N 1
ATOM 776 C CA . LYS A 1 98 ? 1.589 -0.964 12.859 1.00 92.81 98 LYS A CA 1
ATOM 777 C C . LYS A 1 98 ? 0.100 -1.126 13.161 1.00 92.81 98 LYS A C 1
ATOM 779 O O . LYS A 1 98 ? -0.252 -1.428 14.304 1.00 92.81 98 LYS A O 1
ATOM 784 N N . MET A 1 99 ? -0.788 -0.923 12.187 1.00 94.06 99 MET A N 1
ATOM 785 C CA . MET A 1 99 ? -2.215 -1.138 12.404 1.00 94.06 99 MET A CA 1
ATOM 786 C C . MET A 1 99 ? -2.513 -2.637 12.593 1.00 94.06 99 MET A C 1
ATOM 788 O O . MET A 1 99 ? -2.214 -3.444 11.714 1.00 94.06 99 MET A O 1
ATOM 792 N N . PRO A 1 100 ? -3.106 -3.035 13.735 1.00 92.81 100 PRO A N 1
ATOM 793 C CA . PRO A 1 100 ? -3.157 -4.438 14.148 1.00 92.81 100 PRO A CA 1
ATOM 794 C C . PRO A 1 100 ? -4.190 -5.275 13.388 1.00 92.81 100 PRO A C 1
ATOM 796 O O . PRO A 1 100 ? -4.074 -6.499 13.364 1.00 92.81 100 PRO A O 1
ATOM 799 N N . GLU A 1 101 ? -5.208 -4.638 12.803 1.00 96.38 101 GLU A N 1
ATOM 800 C CA . GLU A 1 101 ? -6.292 -5.306 12.075 1.00 96.38 101 GLU A CA 1
ATOM 801 C C . GLU A 1 101 ? -6.254 -5.066 10.563 1.00 96.38 101 GLU A C 1
ATOM 803 O O . GLU A 1 101 ? -7.113 -5.609 9.868 1.00 96.38 101 GLU A O 1
ATOM 808 N N . LEU A 1 102 ? -5.273 -4.308 10.052 1.00 97.00 102 LEU A N 1
ATOM 809 C CA . LEU A 1 102 ? -5.192 -3.941 8.639 1.00 97.00 102 LEU A CA 1
ATOM 810 C C . LEU A 1 102 ? -4.953 -5.182 7.772 1.00 97.00 102 LEU A C 1
ATOM 812 O O . LEU A 1 102 ? -3.966 -5.896 7.952 1.00 97.00 102 LEU A O 1
ATOM 816 N N . ARG A 1 103 ? -5.876 -5.420 6.841 1.00 96.94 103 ARG A N 1
ATOM 817 C CA . ARG A 1 103 ? -5.887 -6.544 5.897 1.00 96.94 103 ARG A CA 1
ATOM 818 C C . ARG A 1 103 ? -5.801 -6.076 4.456 1.00 96.94 103 ARG A C 1
ATOM 820 O O . ARG A 1 103 ? -5.127 -6.727 3.669 1.00 96.94 103 ARG A O 1
ATOM 827 N N . ASP A 1 104 ? -6.417 -4.945 4.145 1.00 96.19 104 ASP A N 1
ATOM 828 C CA . ASP A 1 104 ? -6.505 -4.423 2.790 1.00 96.19 104 ASP A CA 1
ATOM 829 C C . ASP A 1 104 ? -6.047 -2.967 2.781 1.00 96.19 104 ASP A C 1
ATOM 831 O O . ASP A 1 104 ? -6.603 -2.120 3.492 1.00 96.19 104 ASP A O 1
ATOM 835 N N . LEU A 1 105 ? -5.009 -2.689 1.996 1.00 95.12 105 LEU A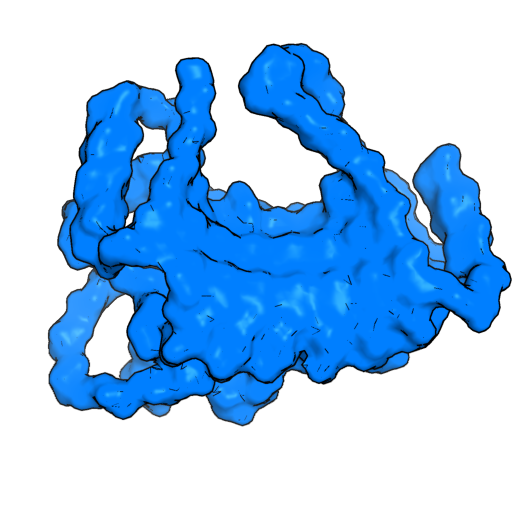 N 1
ATOM 836 C CA . LEU A 1 105 ? -4.415 -1.365 1.875 1.00 95.12 105 LEU A CA 1
ATOM 837 C C . LEU A 1 105 ? -4.304 -0.971 0.405 1.00 95.12 105 LEU A C 1
ATOM 839 O O . LEU A 1 105 ? -3.582 -1.605 -0.360 1.00 95.12 105 LEU A O 1
ATOM 843 N N . LEU A 1 106 ? -4.986 0.115 0.056 1.00 92.62 106 LEU A N 1
ATOM 844 C CA . LEU A 1 106 ? -4.865 0.811 -1.216 1.00 92.62 106 LEU A CA 1
ATOM 845 C C . LEU A 1 106 ? -4.451 2.259 -0.936 1.00 92.62 106 LEU A C 1
ATOM 847 O O . LEU A 1 106 ? -5.235 3.034 -0.383 1.00 92.62 106 LEU A O 1
ATOM 851 N N . LEU A 1 107 ? -3.218 2.621 -1.286 1.00 88.81 107 LEU A N 1
ATOM 852 C CA . LEU A 1 107 ? -2.650 3.916 -0.901 1.00 88.81 107 LEU A CA 1
ATOM 853 C C . LEU A 1 107 ? -1.915 4.613 -2.059 1.00 88.81 107 LEU A C 1
ATOM 855 O O . LEU A 1 107 ? -0.694 4.734 -2.016 1.00 88.81 107 LEU A O 1
ATOM 859 N N . PRO A 1 108 ? -2.621 5.092 -3.102 1.00 86.50 108 PRO A N 1
ATOM 860 C CA . PRO A 1 108 ? -1.989 5.877 -4.158 1.00 86.50 108 PRO A CA 1
ATOM 861 C C . PRO A 1 108 ? -1.247 7.088 -3.580 1.00 86.50 108 PRO A C 1
ATOM 863 O O . PRO A 1 108 ? -1.821 7.876 -2.818 1.00 86.50 108 PRO A O 1
ATOM 866 N N . THR A 1 109 ? 0.030 7.224 -3.941 1.00 87.06 109 THR A N 1
ATOM 867 C CA . THR A 1 109 ? 0.886 8.326 -3.504 1.00 87.06 109 THR A CA 1
ATOM 868 C C . THR A 1 109 ? 1.904 8.715 -4.568 1.00 87.06 109 THR A C 1
ATOM 870 O O . THR A 1 109 ? 2.275 7.907 -5.416 1.00 87.06 109 THR A O 1
ATOM 873 N N . SER A 1 110 ? 2.367 9.963 -4.506 1.00 85.69 110 SER A N 1
ATOM 874 C CA . SER A 1 110 ? 3.450 10.498 -5.340 1.00 85.69 110 SER A CA 1
ATOM 875 C C . SER A 1 110 ? 4.756 10.644 -4.552 1.00 85.69 110 SER A C 1
ATOM 877 O O . SER A 1 110 ? 5.649 11.380 -4.966 1.00 85.69 110 SER A O 1
ATOM 879 N N . SER A 1 111 ? 4.869 9.984 -3.396 1.00 88.75 111 SER A N 1
ATOM 880 C CA . SER A 1 111 ? 6.046 10.053 -2.524 1.00 88.75 111 SER A CA 1
ATOM 881 C C . SER A 1 111 ? 6.988 8.873 -2.730 1.00 88.75 111 SER A C 1
ATOM 883 O O . SER A 1 111 ? 6.552 7.725 -2.812 1.00 88.75 111 SER A O 1
ATOM 885 N N . THR A 1 112 ? 8.289 9.148 -2.718 1.00 90.50 112 THR A N 1
ATOM 886 C CA . THR A 1 112 ? 9.325 8.121 -2.575 1.00 90.50 112 THR A CA 1
ATOM 887 C C . THR A 1 112 ? 9.633 7.928 -1.093 1.00 90.50 112 THR A C 1
ATOM 889 O O . THR A 1 112 ? 10.075 8.854 -0.414 1.00 90.50 112 THR A O 1
ATOM 892 N N . VAL A 1 113 ? 9.382 6.728 -0.569 1.00 90.69 113 VAL A N 1
ATOM 893 C CA . VAL A 1 113 ? 9.477 6.418 0.868 1.00 90.69 113 VAL A CA 1
ATOM 894 C C . VAL A 1 113 ? 10.253 5.127 1.069 1.00 90.69 113 VAL A C 1
ATOM 896 O O . VAL A 1 113 ? 10.078 4.163 0.337 1.00 90.69 113 VAL A O 1
ATOM 899 N N . THR A 1 114 ? 11.112 5.081 2.082 1.00 90.12 114 THR A N 1
ATOM 900 C CA . THR A 1 114 ? 11.838 3.866 2.467 1.00 90.12 114 THR A CA 1
ATOM 901 C C . THR A 1 114 ? 11.649 3.606 3.950 1.00 90.12 114 THR A C 1
ATOM 903 O O . THR A 1 114 ? 11.899 4.497 4.753 1.00 90.12 114 THR A O 1
ATOM 906 N N . ILE A 1 115 ? 11.260 2.384 4.315 1.00 89.06 115 ILE A N 1
ATOM 907 C CA . ILE A 1 115 ? 11.325 1.885 5.690 1.00 89.06 115 ILE A CA 1
ATOM 908 C C . ILE A 1 115 ? 12.389 0.801 5.756 1.00 89.06 115 ILE A C 1
ATOM 910 O O . ILE A 1 115 ? 12.277 -0.230 5.097 1.00 89.06 115 ILE A O 1
ATOM 914 N N . SER A 1 116 ? 13.373 0.988 6.626 1.00 85.06 116 SER A N 1
ATOM 915 C CA . SER A 1 116 ? 14.359 -0.047 6.938 1.00 85.06 116 SER A CA 1
ATOM 916 C C . SER A 1 116 ? 13.865 -0.983 8.043 1.00 85.06 116 SER A C 1
ATOM 918 O O . SER A 1 116 ? 13.112 -0.583 8.934 1.00 85.06 116 SER A O 1
ATOM 920 N N . ASN A 1 117 ? 14.352 -2.226 8.030 1.00 82.00 117 ASN A N 1
ATOM 921 C CA . ASN A 1 117 ? 14.132 -3.218 9.084 1.00 82.00 117 ASN A CA 1
ATOM 922 C C . ASN A 1 117 ? 12.650 -3.574 9.326 1.00 82.00 117 ASN A C 1
ATOM 924 O O . ASN A 1 117 ? 12.163 -3.608 10.462 1.00 82.00 117 ASN A O 1
ATOM 928 N N . ILE A 1 118 ? 11.920 -3.858 8.245 1.00 81.94 118 ILE A N 1
ATOM 929 C CA . ILE A 1 118 ? 10.482 -4.140 8.324 1.00 81.94 118 ILE A CA 1
ATOM 930 C C . ILE A 1 118 ? 10.162 -5.471 9.015 1.00 81.94 118 ILE A C 1
ATOM 932 O O . ILE A 1 118 ? 9.158 -5.567 9.724 1.00 81.94 118 ILE A O 1
ATOM 936 N N . ALA A 1 119 ? 11.026 -6.475 8.842 1.00 72.75 119 ALA A N 1
ATOM 937 C CA . ALA A 1 119 ? 10.819 -7.828 9.354 1.00 72.75 119 ALA A CA 1
ATOM 938 C C . ALA A 1 119 ? 10.771 -7.860 10.891 1.00 72.75 119 ALA A C 1
ATOM 940 O O . ALA A 1 119 ? 9.839 -8.404 11.479 1.00 72.75 119 ALA A O 1
ATOM 941 N N . ASN A 1 120 ? 11.727 -7.204 11.556 1.00 71.00 120 ASN A N 1
ATOM 942 C CA . ASN A 1 120 ? 11.849 -7.257 13.017 1.00 71.00 120 ASN A CA 1
ATOM 943 C C . ASN A 1 120 ? 10.828 -6.382 13.750 1.00 71.00 120 ASN A C 1
ATOM 945 O O . ASN A 1 120 ? 10.573 -6.574 14.936 1.00 71.00 120 ASN A O 1
ATOM 949 N N . CYS A 1 121 ? 10.251 -5.399 13.063 1.00 72.25 121 CYS A N 1
ATOM 950 C CA . CYS A 1 121 ? 9.312 -4.457 13.661 1.00 72.25 121 CYS A CA 1
ATOM 951 C C . CYS A 1 121 ? 7.848 -4.897 13.557 1.00 72.25 121 CYS A C 1
ATOM 953 O O . CYS A 1 121 ? 6.975 -4.189 14.062 1.00 72.25 121 CYS A O 1
ATOM 955 N N . GLY A 1 122 ? 7.577 -6.043 12.923 1.00 79.69 122 GLY A N 1
ATOM 956 C CA . GLY A 1 122 ? 6.231 -6.594 12.828 1.00 79.69 122 GLY A CA 1
ATOM 957 C C . GLY A 1 122 ? 5.269 -5.668 12.084 1.00 79.69 122 GLY A C 1
ATOM 958 O O . GLY A 1 122 ? 4.132 -5.497 12.519 1.00 79.69 122 GLY A O 1
ATOM 959 N N . TYR A 1 123 ? 5.710 -5.030 10.997 1.00 89.31 123 TYR A N 1
ATOM 960 C CA . TYR A 1 123 ? 4.802 -4.240 10.164 1.00 89.31 123 TYR A CA 1
ATOM 961 C C . TYR A 1 123 ? 3.916 -5.158 9.307 1.00 89.31 123 TYR A C 1
ATOM 963 O O . TYR A 1 123 ? 4.330 -6.258 8.932 1.00 89.31 123 TYR A O 1
ATOM 971 N N . PHE A 1 124 ? 2.696 -4.707 9.011 1.00 91.50 124 PHE A N 1
ATOM 972 C CA . PHE A 1 124 ? 1.757 -5.310 8.058 1.00 91.50 124 PHE A CA 1
ATOM 973 C C . PHE A 1 124 ? 1.453 -6.801 8.321 1.00 91.50 124 PHE A C 1
ATOM 975 O O . PHE A 1 124 ? 1.288 -7.593 7.399 1.00 91.50 124 PHE A O 1
ATOM 982 N N . GLN A 1 125 ? 1.362 -7.208 9.592 1.00 90.56 125 GLN A N 1
ATOM 983 C CA . GLN A 1 125 ? 1.278 -8.629 9.984 1.00 90.56 125 GLN A CA 1
ATOM 984 C C . GLN A 1 125 ? -0.003 -9.343 9.550 1.00 90.56 125 GLN A C 1
ATOM 986 O O . GLN A 1 125 ? 0.008 -10.556 9.364 1.00 90.56 125 GLN A O 1
ATOM 991 N N . LYS A 1 126 ? -1.114 -8.609 9.420 1.00 94.75 126 LYS A N 1
ATOM 992 C CA . LYS A 1 126 ? -2.399 -9.152 8.958 1.00 94.75 126 LYS A CA 1
ATOM 993 C C . LYS A 1 126 ? -2.738 -8.748 7.526 1.00 94.75 126 LYS A C 1
ATOM 995 O O . LYS A 1 126 ? -3.833 -9.086 7.076 1.00 94.75 126 LYS A O 1
ATOM 1000 N N . LEU A 1 127 ? -1.835 -8.042 6.842 1.00 95.56 127 LEU A N 1
ATOM 1001 C CA . LEU A 1 127 ? -2.071 -7.560 5.490 1.00 95.56 127 LEU A CA 1
ATOM 1002 C C . LEU A 1 127 ? -2.197 -8.756 4.543 1.00 95.56 127 LEU A C 1
ATOM 1004 O O . LEU A 1 127 ? -1.377 -9.668 4.595 1.00 95.56 127 LEU A O 1
ATOM 1008 N N . ARG A 1 128 ? -3.250 -8.747 3.727 1.00 96.19 128 ARG A N 1
ATOM 1009 C CA . ARG A 1 128 ? -3.603 -9.772 2.736 1.00 96.19 128 ARG A CA 1
ATOM 1010 C C . ARG A 1 128 ? -3.641 -9.213 1.328 1.00 96.19 128 ARG A C 1
ATOM 1012 O O . ARG A 1 128 ? -3.273 -9.916 0.397 1.00 96.19 128 ARG A O 1
ATOM 1019 N N . SER A 1 129 ? -4.046 -7.958 1.191 1.00 95.38 129 SER A N 1
ATOM 1020 C CA . SER A 1 129 ? -4.120 -7.244 -0.074 1.00 95.38 129 SER A CA 1
ATOM 1021 C C . SER A 1 129 ? -3.362 -5.933 0.040 1.00 95.38 129 SER A C 1
ATOM 1023 O O . SER A 1 129 ? -3.607 -5.141 0.960 1.00 95.38 129 SER A O 1
ATOM 1025 N N . PHE A 1 130 ? -2.443 -5.706 -0.890 1.00 92.75 130 PHE A N 1
ATOM 1026 C CA . PHE A 1 130 ? -1.655 -4.489 -0.952 1.00 92.75 130 PHE A CA 1
ATOM 1027 C C . PHE A 1 130 ? -1.628 -3.944 -2.373 1.00 92.75 130 PHE A C 1
ATOM 1029 O O . PHE A 1 130 ? -1.204 -4.639 -3.291 1.00 92.75 130 PHE A O 1
ATOM 1036 N N . SER A 1 131 ? -2.077 -2.704 -2.550 1.00 89.19 131 SER A N 1
ATOM 1037 C CA . SER A 1 131 ? -2.077 -2.025 -3.841 1.00 89.19 131 SER A CA 1
ATOM 1038 C C . SER A 1 131 ? -1.517 -0.612 -3.723 1.00 89.19 131 SER A C 1
ATOM 1040 O O . SER A 1 131 ? -1.940 0.194 -2.885 1.00 89.19 131 SER A O 1
ATOM 1042 N N . MET A 1 132 ? -0.560 -0.321 -4.599 1.00 77.25 132 MET A N 1
ATOM 1043 C CA . MET A 1 132 ? 0.079 0.980 -4.757 1.00 77.25 132 MET A CA 1
ATOM 1044 C C . MET A 1 132 ? -0.049 1.403 -6.225 1.00 77.25 132 MET A C 1
ATOM 1046 O O . MET A 1 132 ? 0.893 1.296 -7.001 1.00 77.25 132 MET A O 1
ATOM 1050 N N . LEU A 1 133 ? -1.243 1.870 -6.615 1.00 72.56 133 LEU A N 1
ATOM 1051 C CA . LEU A 1 133 ? -1.635 2.157 -8.011 1.00 72.56 133 LEU A CA 1
ATOM 1052 C C . LEU A 1 133 ? -0.751 3.162 -8.772 1.00 72.56 133 LEU A C 1
ATOM 1054 O O . LEU A 1 133 ? -0.924 3.307 -9.976 1.00 72.56 133 LEU A O 1
ATOM 1058 N N . CYS A 1 134 ? 0.147 3.885 -8.099 1.00 77.38 134 CYS A N 1
ATOM 1059 C CA . CYS A 1 134 ? 0.975 4.933 -8.710 1.00 77.38 134 CYS A CA 1
ATOM 1060 C C . CYS A 1 134 ? 2.424 4.928 -8.200 1.00 77.38 134 CYS A C 1
ATOM 1062 O O . CYS A 1 134 ? 3.135 5.920 -8.343 1.00 77.38 134 CYS A O 1
ATOM 1064 N N . SER A 1 135 ? 2.863 3.851 -7.546 1.00 83.00 135 SER A N 1
ATOM 1065 C CA . SER A 1 135 ? 4.228 3.755 -7.028 1.00 83.00 135 SER A CA 1
ATOM 1066 C C . SER A 1 135 ? 4.799 2.373 -7.292 1.00 83.00 135 SER A C 1
ATOM 1068 O O . SER A 1 135 ? 4.144 1.358 -7.055 1.00 83.00 135 SER A O 1
ATOM 1070 N N . MET A 1 136 ? 6.052 2.338 -7.731 1.00 84.06 136 MET A N 1
ATOM 1071 C CA . MET A 1 136 ? 6.816 1.100 -7.760 1.00 84.06 136 MET A CA 1
ATOM 1072 C C . MET A 1 136 ? 7.223 0.749 -6.333 1.00 84.06 136 MET A C 1
ATOM 1074 O O . MET A 1 136 ? 7.577 1.636 -5.552 1.00 84.06 136 MET A O 1
ATOM 1078 N N . VAL A 1 137 ? 7.195 -0.535 -5.989 1.00 86.88 137 VAL A N 1
ATOM 1079 C CA . VAL A 1 137 ? 7.667 -1.002 -4.683 1.00 86.88 137 VAL A CA 1
ATOM 1080 C C . VAL A 1 137 ? 8.815 -1.986 -4.847 1.00 86.88 137 VAL A C 1
ATOM 1082 O O . VAL A 1 137 ? 8.875 -2.713 -5.834 1.00 86.88 137 VAL A O 1
ATOM 1085 N N . GLN A 1 138 ? 9.709 -2.018 -3.865 1.00 86.00 138 GLN A N 1
ATOM 1086 C CA . GLN A 1 138 ? 10.794 -2.990 -3.794 1.00 86.00 138 GLN A CA 1
ATOM 1087 C C . GLN A 1 138 ? 10.987 -3.446 -2.351 1.00 86.00 138 GLN A C 1
ATOM 1089 O O . GLN A 1 138 ? 11.018 -2.636 -1.420 1.00 86.00 138 GLN A O 1
ATOM 1094 N N . PHE A 1 139 ? 11.186 -4.744 -2.174 1.00 86.50 139 PHE A N 1
ATOM 1095 C CA . PHE A 1 139 ? 11.677 -5.346 -0.947 1.00 86.50 139 PHE A CA 1
ATOM 1096 C C . PHE A 1 139 ? 13.147 -5.690 -1.143 1.00 86.50 139 PHE A C 1
ATOM 1098 O O . PHE A 1 139 ? 13.507 -6.414 -2.065 1.00 86.50 139 PHE A O 1
ATOM 1105 N N . ARG A 1 140 ? 14.025 -5.159 -0.295 1.00 83.62 140 ARG A N 1
ATOM 1106 C CA . ARG A 1 140 ? 15.461 -5.409 -0.412 1.00 83.62 140 ARG A CA 1
ATOM 1107 C C . ARG A 1 140 ? 16.022 -5.929 0.892 1.00 83.62 140 ARG A C 1
ATOM 1109 O O . ARG A 1 140 ? 15.848 -5.311 1.933 1.00 83.62 140 ARG A O 1
ATOM 1116 N N . GLN A 1 141 ? 16.764 -7.027 0.821 1.00 80.38 141 GLN A N 1
ATOM 1117 C CA . GLN A 1 141 ? 17.625 -7.444 1.917 1.00 80.38 141 GLN A CA 1
ATOM 1118 C C . GLN A 1 141 ? 18.925 -6.628 1.906 1.00 80.38 141 GLN A C 1
ATOM 1120 O O . GLN A 1 141 ? 19.631 -6.567 0.901 1.00 80.38 141 GLN A O 1
ATOM 1125 N N . ASN A 1 142 ? 19.226 -5.992 3.030 1.00 79.69 142 ASN A N 1
ATOM 1126 C CA . ASN A 1 142 ? 20.444 -5.228 3.261 1.00 79.69 142 ASN A CA 1
ATOM 1127 C C . ASN A 1 142 ? 21.590 -6.146 3.724 1.00 79.69 142 ASN A C 1
ATOM 1129 O O . ASN A 1 142 ? 21.373 -7.297 4.103 1.00 79.69 142 ASN A O 1
ATOM 1133 N N . GLU A 1 143 ? 22.819 -5.619 3.742 1.00 78.31 143 GLU A N 1
ATOM 1134 C CA . GLU A 1 143 ? 24.024 -6.351 4.180 1.00 78.31 143 GLU A CA 1
ATOM 1135 C C . GLU A 1 143 ? 23.939 -6.840 5.638 1.00 78.31 143 GLU A C 1
ATOM 1137 O O . GLU A 1 143 ? 24.550 -7.841 6.002 1.00 78.31 143 GLU A O 1
ATOM 1142 N N . ASP A 1 144 ? 23.147 -6.160 6.471 1.00 79.25 144 ASP A N 1
ATOM 1143 C CA . ASP A 1 144 ? 22.878 -6.521 7.865 1.00 79.25 144 ASP A CA 1
ATOM 1144 C C . ASP A 1 144 ? 21.725 -7.534 8.025 1.00 79.25 144 ASP A C 1
ATOM 1146 O O . ASP A 1 144 ? 21.242 -7.749 9.138 1.00 79.25 144 ASP A O 1
ATOM 1150 N N . TYR A 1 145 ? 21.274 -8.148 6.925 1.00 75.88 145 TYR A N 1
ATOM 1151 C CA . TYR A 1 145 ? 20.118 -9.050 6.830 1.00 75.88 145 TYR A CA 1
ATOM 1152 C C . TYR A 1 145 ? 18.764 -8.408 7.157 1.00 75.88 145 TYR A C 1
ATOM 1154 O O . TYR A 1 145 ? 17.739 -9.098 7.127 1.00 75.88 145 TYR A O 1
ATOM 1162 N N . SER A 1 146 ? 18.715 -7.102 7.439 1.00 81.62 146 SER A N 1
ATOM 1163 C CA . SER A 1 146 ? 17.448 -6.389 7.562 1.00 81.62 146 SER A CA 1
ATOM 1164 C C . SER A 1 146 ? 16.782 -6.288 6.192 1.00 81.62 146 SER A C 1
ATOM 1166 O O . SER A 1 146 ? 17.456 -6.151 5.176 1.00 81.62 146 SER A O 1
ATOM 1168 N N . ILE A 1 147 ? 15.451 -6.341 6.144 1.00 83.75 147 ILE A N 1
ATOM 1169 C CA . ILE A 1 147 ? 14.726 -6.045 4.907 1.00 83.75 147 ILE A CA 1
ATOM 1170 C C . ILE A 1 147 ? 14.257 -4.597 4.950 1.00 83.75 147 ILE A C 1
ATOM 1172 O O . ILE A 1 147 ? 13.598 -4.189 5.913 1.00 83.75 147 ILE A O 1
ATOM 1176 N N . SER A 1 148 ? 14.579 -3.829 3.918 1.00 86.50 148 SER A N 1
ATOM 1177 C CA . SER A 1 148 ? 13.946 -2.552 3.627 1.00 86.50 148 SER A CA 1
ATOM 1178 C C . SER A 1 148 ? 12.773 -2.727 2.669 1.00 86.50 148 SER A C 1
ATOM 1180 O O . SER A 1 148 ? 12.808 -3.517 1.728 1.00 86.50 148 SER A O 1
ATOM 1182 N N . PHE A 1 149 ? 11.717 -1.969 2.933 1.00 89.06 149 PHE A N 1
ATOM 1183 C CA . PHE A 1 149 ? 10.620 -1.740 2.009 1.00 89.06 149 PHE A CA 1
ATOM 1184 C C . PHE A 1 149 ? 10.795 -0.357 1.407 1.00 89.06 149 PHE A C 1
ATOM 1186 O O . PHE A 1 149 ? 10.932 0.624 2.140 1.00 89.06 149 PHE A O 1
ATOM 1193 N N . HIS A 1 150 ? 10.767 -0.277 0.091 1.00 88.81 150 HIS A N 1
ATOM 1194 C CA . HIS A 1 150 ? 10.894 0.968 -0.630 1.00 88.81 150 HIS A CA 1
ATOM 1195 C C . HIS A 1 150 ? 9.684 1.192 -1.531 1.00 88.81 150 HIS A C 1
ATOM 1197 O O . HIS A 1 150 ? 9.149 0.257 -2.120 1.00 88.81 150 HIS A O 1
ATOM 1203 N N . MET A 1 151 ? 9.315 2.455 -1.668 1.00 88.88 151 MET A N 1
ATOM 1204 C CA . MET A 1 151 ? 8.302 2.981 -2.565 1.00 88.88 151 MET A CA 1
ATOM 1205 C C . MET A 1 151 ? 8.943 4.085 -3.392 1.00 88.88 151 MET A C 1
ATOM 1207 O O . MET A 1 151 ? 9.650 4.924 -2.834 1.00 88.88 151 MET A O 1
ATOM 1211 N N . TRP A 1 152 ? 8.690 4.095 -4.692 1.00 88.25 152 TRP A N 1
ATOM 1212 C CA . TRP A 1 152 ? 9.234 5.078 -5.617 1.00 88.25 152 TRP A CA 1
ATOM 1213 C C . TRP A 1 152 ? 8.140 5.609 -6.537 1.00 88.25 152 TRP A C 1
ATOM 1215 O O . TRP A 1 152 ? 7.345 4.846 -7.088 1.00 88.25 152 TRP A O 1
ATOM 1225 N N . ASN A 1 153 ? 8.103 6.929 -6.691 1.00 85.69 153 ASN A N 1
ATOM 1226 C CA . ASN A 1 153 ? 7.077 7.639 -7.454 1.00 85.69 153 ASN A CA 1
ATOM 1227 C C . ASN A 1 153 ? 7.352 7.719 -8.963 1.00 85.69 153 ASN A C 1
ATOM 1229 O O . ASN A 1 153 ? 6.544 8.288 -9.689 1.00 85.69 153 ASN A O 1
ATOM 1233 N N . GLY A 1 154 ? 8.484 7.198 -9.436 1.00 79.94 154 GLY A N 1
ATOM 1234 C CA . GLY A 1 154 ? 8.845 7.260 -10.848 1.00 79.94 154 GLY A CA 1
ATOM 1235 C C . GLY A 1 154 ? 9.680 8.474 -11.257 1.00 79.94 154 GLY A C 1
ATOM 1236 O O . GLY A 1 154 ? 10.228 8.461 -12.354 1.00 79.94 154 GLY A O 1
ATOM 1237 N N . GLU A 1 155 ? 9.764 9.503 -10.413 1.00 80.56 155 GLU A N 1
ATOM 1238 C CA . GLU A 1 155 ? 10.371 10.807 -10.731 1.00 80.56 155 GLU A CA 1
ATOM 1239 C C . GLU A 1 155 ? 11.636 11.083 -9.915 1.00 80.56 155 GLU A C 1
ATOM 1241 O O . GLU A 1 155 ? 12.603 11.652 -10.420 1.00 80.56 155 GLU A O 1
ATOM 1246 N N . ASP A 1 156 ? 11.644 10.691 -8.638 1.00 83.00 156 ASP A N 1
ATOM 1247 C CA . ASP A 1 156 ? 12.788 10.936 -7.764 1.00 83.00 156 ASP A CA 1
ATOM 1248 C C . ASP A 1 156 ? 13.999 10.095 -8.180 1.00 83.00 156 ASP A C 1
ATOM 1250 O O . ASP A 1 156 ? 13.883 9.112 -8.915 1.00 83.00 156 ASP A O 1
ATOM 1254 N N . ALA A 1 157 ? 15.175 10.438 -7.645 1.00 79.06 157 ALA A N 1
ATOM 1255 C CA . ALA A 1 157 ? 16.366 9.617 -7.809 1.00 79.06 157 ALA A CA 1
ATOM 1256 C C . ALA A 1 157 ? 16.062 8.170 -7.398 1.00 79.06 157 ALA A C 1
ATOM 1258 O O . ALA A 1 157 ? 15.722 7.902 -6.243 1.00 79.06 157 ALA A O 1
ATOM 1259 N N . MET A 1 158 ? 16.180 7.261 -8.367 1.00 71.69 158 MET A N 1
ATOM 1260 C CA . MET A 1 158 ? 15.855 5.853 -8.204 1.00 71.69 158 MET A CA 1
ATOM 1261 C C . MET A 1 158 ? 16.574 5.277 -6.972 1.00 71.69 158 MET A C 1
ATOM 1263 O O . MET A 1 158 ? 17.807 5.220 -6.956 1.00 71.69 158 MET A O 1
ATOM 1267 N N . PRO A 1 159 ? 15.846 4.815 -5.938 1.00 65.75 159 PRO A N 1
ATOM 1268 C CA . PRO A 1 159 ? 16.471 4.227 -4.754 1.00 65.75 159 PRO A CA 1
ATOM 1269 C C . PRO A 1 159 ? 16.932 2.774 -4.999 1.00 65.75 159 PRO A C 1
ATOM 1271 O O . PRO A 1 159 ? 17.512 2.126 -4.115 1.00 65.75 159 PRO A O 1
ATOM 1274 N N . PHE A 1 160 ? 16.664 2.240 -6.197 1.00 67.94 160 PHE A N 1
ATOM 1275 C CA . PHE A 1 160 ? 16.936 0.867 -6.610 1.00 67.94 160 PHE A CA 1
ATOM 1276 C C . PHE A 1 160 ? 18.308 0.706 -7.266 1.00 67.94 160 PHE A C 1
ATOM 1278 O O . PHE A 1 160 ? 18.638 1.419 -8.202 1.00 67.94 160 PHE A O 1
ATOM 1285 N N . GLY A 1 161 ? 19.126 -0.215 -6.749 1.00 56.03 161 GLY A N 1
ATOM 1286 C CA . GLY A 1 161 ? 20.423 -0.583 -7.327 1.00 56.03 161 GLY A CA 1
ATOM 1287 C C . GLY A 1 161 ? 20.431 -2.041 -7.786 1.00 56.03 161 GLY A C 1
ATOM 1288 O O . GLY A 1 161 ? 19.599 -2.828 -7.336 1.00 56.03 161 GLY A O 1
ATOM 1289 N N . HIS A 1 162 ? 21.382 -2.393 -8.658 1.00 55.09 162 HIS A N 1
ATOM 1290 C CA . HIS A 1 162 ? 21.539 -3.742 -9.210 1.00 55.09 162 HIS A CA 1
ATOM 1291 C C . HIS A 1 162 ? 21.700 -4.816 -8.125 1.00 55.09 162 HIS A C 1
ATOM 1293 O O . HIS A 1 162 ? 22.350 -4.598 -7.094 1.00 55.09 162 HIS A O 1
ATOM 1299 N N . LYS A 1 163 ? 21.156 -6.005 -8.407 1.00 53.25 163 LYS A N 1
ATOM 1300 C CA . LYS A 1 163 ? 21.356 -7.228 -7.626 1.00 53.25 163 LYS A CA 1
ATOM 1301 C C . LYS A 1 163 ? 22.859 -7.498 -7.503 1.00 53.25 163 LYS A C 1
ATOM 1303 O O . LYS A 1 163 ? 23.541 -7.692 -8.505 1.00 53.25 163 LYS A O 1
ATOM 1308 N N . LYS A 1 164 ? 23.397 -7.470 -6.282 1.00 52.12 164 LYS A N 1
ATOM 1309 C CA . LYS A 1 164 ? 24.727 -8.028 -6.012 1.00 52.12 164 LYS A CA 1
ATOM 1310 C C . LYS A 1 164 ? 24.549 -9.522 -5.784 1.00 52.12 164 LYS A C 1
ATOM 1312 O O . LYS A 1 164 ? 23.699 -9.910 -4.985 1.00 52.12 164 LYS A O 1
ATOM 1317 N N . ASP A 1 165 ? 25.351 -10.332 -6.464 1.00 47.34 165 ASP A N 1
ATOM 1318 C CA . ASP A 1 165 ? 25.455 -11.764 -6.202 1.00 47.34 165 ASP A CA 1
ATOM 1319 C C . ASP A 1 165 ? 25.913 -11.972 -4.753 1.00 47.34 165 ASP A C 1
ATOM 1321 O O . ASP A 1 165 ? 27.097 -11.863 -4.436 1.00 47.34 165 ASP A O 1
ATOM 1325 N N . SER A 1 166 ? 24.977 -12.216 -3.837 1.00 52.09 166 SER A N 1
ATOM 1326 C CA . SER A 1 166 ? 25.298 -12.670 -2.488 1.00 52.09 166 SER A CA 1
ATOM 1327 C C . SER A 1 166 ? 24.610 -14.002 -2.203 1.00 52.09 166 SER A C 1
ATOM 1329 O O . SER A 1 166 ? 23.398 -14.118 -2.007 1.00 52.09 166 SER A O 1
ATOM 1331 N N . GLU A 1 167 ? 25.440 -15.042 -2.201 1.00 48.72 167 GLU A N 1
ATOM 1332 C CA . GLU A 1 167 ? 25.123 -16.383 -1.732 1.00 48.72 167 GLU A CA 1
ATOM 1333 C C . GLU A 1 167 ? 24.968 -16.355 -0.208 1.00 48.72 167 GLU A C 1
ATOM 1335 O O . GLU A 1 167 ? 25.952 -16.269 0.517 1.00 48.72 167 GLU A O 1
ATOM 1340 N N . HIS A 1 168 ? 23.716 -16.348 0.259 1.00 47.25 168 HIS A N 1
ATOM 1341 C CA . HIS A 1 168 ? 23.196 -16.951 1.500 1.00 47.25 168 HIS A CA 1
ATOM 1342 C C . HIS A 1 168 ? 21.919 -16.218 1.929 1.00 47.25 168 HIS A C 1
ATOM 1344 O O . HIS A 1 168 ? 21.898 -15.404 2.851 1.00 47.25 168 HIS A O 1
ATOM 1350 N N . ARG A 1 169 ? 20.815 -16.537 1.249 1.00 53.91 169 ARG A N 1
ATOM 1351 C CA . ARG A 1 169 ? 19.483 -16.023 1.572 1.00 53.91 169 ARG A CA 1
ATOM 1352 C C . ARG A 1 169 ? 18.850 -16.889 2.658 1.00 53.91 169 ARG A C 1
ATOM 1354 O O . ARG A 1 169 ? 18.222 -17.903 2.368 1.00 53.91 169 ARG A O 1
ATOM 1361 N N . VAL A 1 170 ? 18.990 -16.499 3.920 1.00 51.28 170 VAL A N 1
ATOM 1362 C CA . VAL A 1 170 ? 17.878 -16.733 4.849 1.00 51.28 170 VAL A CA 1
ATOM 1363 C C . VAL A 1 170 ? 16.911 -15.607 4.534 1.00 51.28 170 VAL A C 1
ATOM 1365 O O . VAL A 1 170 ? 17.256 -14.464 4.805 1.00 51.28 170 VAL A O 1
ATOM 1368 N N . SER A 1 171 ? 15.786 -15.906 3.883 1.00 57.38 171 SER A N 1
ATOM 1369 C CA . SER A 1 171 ? 14.749 -14.920 3.563 1.00 57.38 171 SER A CA 1
ATOM 1370 C C . SER A 1 171 ? 13.866 -14.725 4.796 1.00 57.38 171 SER A C 1
ATOM 1372 O O . SER A 1 171 ? 13.095 -15.631 5.127 1.00 57.38 171 SER A O 1
ATOM 1374 N N . PRO A 1 172 ? 13.955 -13.598 5.525 1.00 61.94 172 PRO A N 1
ATOM 1375 C CA . PRO A 1 172 ? 12.949 -13.289 6.525 1.00 61.94 172 PRO A CA 1
ATOM 1376 C C . PRO A 1 172 ? 11.597 -13.142 5.830 1.00 61.94 172 PRO A C 1
ATOM 1378 O O . PRO A 1 172 ? 11.471 -12.406 4.853 1.00 61.94 172 PRO A O 1
ATOM 1381 N N . THR A 1 173 ? 10.573 -13.815 6.346 1.00 67.50 173 THR A N 1
ATOM 1382 C CA . THR A 1 173 ? 9.207 -13.586 5.881 1.00 67.50 173 THR A CA 1
ATOM 1383 C C . THR A 1 173 ? 8.746 -12.214 6.350 1.00 67.50 173 THR A C 1
ATOM 1385 O O . THR A 1 173 ? 8.678 -11.935 7.550 1.00 67.50 173 THR A O 1
ATOM 1388 N N . ILE A 1 174 ? 8.403 -11.363 5.397 1.00 81.31 174 ILE A N 1
ATOM 1389 C CA . ILE A 1 174 ? 7.728 -10.088 5.637 1.00 81.31 174 ILE A CA 1
ATOM 1390 C C . ILE A 1 174 ? 6.282 -10.243 5.188 1.00 81.31 174 ILE A C 1
ATOM 1392 O O . ILE A 1 174 ? 5.998 -11.038 4.299 1.00 81.31 174 ILE A O 1
ATOM 1396 N N . MET A 1 175 ? 5.367 -9.500 5.811 1.00 88.06 175 MET A N 1
ATOM 1397 C CA . MET A 1 175 ? 3.936 -9.555 5.477 1.00 88.06 175 MET A CA 1
ATOM 1398 C C . MET A 1 175 ? 3.424 -11.009 5.341 1.00 88.06 175 MET A C 1
ATOM 1400 O O . MET A 1 175 ? 2.984 -11.421 4.270 1.00 88.06 175 MET A O 1
ATOM 1404 N N . PRO A 1 176 ? 3.499 -11.824 6.410 1.00 87.19 176 PRO A N 1
ATOM 1405 C CA . PRO A 1 176 ? 3.374 -13.287 6.334 1.00 87.19 176 PRO A CA 1
ATOM 1406 C C . PRO A 1 176 ? 2.021 -13.811 5.827 1.00 87.19 176 PRO A C 1
ATOM 1408 O O . PRO A 1 176 ? 1.882 -15.010 5.611 1.00 87.19 176 PRO A O 1
ATOM 1411 N N . GLY A 1 177 ? 1.017 -12.944 5.678 1.00 90.06 177 GLY A N 1
ATOM 1412 C CA . GLY A 1 177 ? -0.299 -13.279 5.139 1.00 90.06 177 GLY A CA 1
ATOM 1413 C C . GLY A 1 177 ? -0.649 -12.562 3.838 1.00 90.06 177 GLY A C 1
ATOM 1414 O O . GLY A 1 177 ? -1.821 -12.592 3.476 1.00 90.06 177 GLY A O 1
ATOM 1415 N N . LEU A 1 178 ? 0.304 -11.893 3.175 1.00 93.25 178 LEU A N 1
ATOM 1416 C CA . LEU A 1 178 ? 0.032 -11.151 1.947 1.00 93.25 178 LEU A CA 1
ATOM 1417 C C . LEU A 1 178 ? -0.259 -12.122 0.802 1.00 93.25 178 LEU A C 1
ATOM 1419 O O . LEU A 1 178 ? 0.624 -12.859 0.387 1.00 93.25 178 LEU A O 1
ATOM 1423 N N . GLU A 1 179 ? -1.491 -12.104 0.302 1.00 93.81 179 GLU A N 1
ATOM 1424 C CA . GLU A 1 179 ? -2.001 -13.005 -0.737 1.00 93.81 179 GLU A CA 1
ATOM 1425 C C . GLU A 1 179 ? -2.060 -12.313 -2.105 1.00 93.81 179 GLU A C 1
ATOM 1427 O O . GLU A 1 179 ? -1.827 -12.950 -3.135 1.00 93.81 179 GLU A O 1
ATOM 1432 N N . PHE A 1 180 ? -2.344 -11.010 -2.116 1.00 91.88 180 PHE A N 1
ATOM 1433 C CA . PHE A 1 180 ? -2.471 -10.189 -3.313 1.00 91.88 180 PHE A CA 1
ATOM 1434 C C . PHE A 1 180 ? -1.575 -8.955 -3.239 1.00 91.88 180 PHE A C 1
ATOM 1436 O O . PHE A 1 180 ? -1.629 -8.194 -2.268 1.00 91.88 180 PHE A O 1
ATOM 1443 N N . LEU A 1 181 ? -0.803 -8.739 -4.301 1.00 90.50 181 LEU A N 1
ATOM 1444 C CA . LEU A 1 181 ? 0.039 -7.565 -4.483 1.00 90.50 181 LEU A CA 1
ATOM 1445 C C . LEU A 1 181 ? -0.235 -6.935 -5.850 1.00 90.50 181 LEU A C 1
ATOM 1447 O O . LEU A 1 181 ? -0.124 -7.602 -6.876 1.00 90.50 181 LEU A O 1
ATOM 1451 N N . GLU A 1 182 ? -0.561 -5.649 -5.869 1.00 88.94 182 GLU A N 1
ATOM 1452 C CA . GLU A 1 182 ? -0.657 -4.852 -7.090 1.00 88.94 182 GLU A CA 1
ATOM 1453 C C . GLU A 1 182 ? 0.449 -3.795 -7.118 1.00 88.94 182 GLU A C 1
ATOM 1455 O O . GLU A 1 182 ? 0.565 -2.975 -6.202 1.00 88.94 182 GLU A O 1
ATOM 1460 N N . LEU A 1 183 ? 1.259 -3.834 -8.177 1.00 83.38 183 LEU A N 1
ATOM 1461 C CA . LEU A 1 183 ? 2.437 -2.997 -8.385 1.00 83.38 183 LEU A CA 1
ATOM 1462 C C . LEU A 1 183 ? 2.266 -2.103 -9.603 1.00 83.38 183 LEU A C 1
ATOM 1464 O O . LEU A 1 183 ? 1.603 -2.487 -10.563 1.00 83.38 183 LEU A O 1
ATOM 1468 N N . PHE A 1 184 ? 2.935 -0.953 -9.592 1.00 84.19 184 PHE A N 1
ATOM 1469 C CA . PHE A 1 184 ? 3.015 -0.059 -10.739 1.00 84.19 184 PHE A CA 1
ATOM 1470 C C . PHE A 1 184 ? 4.447 0.003 -11.280 1.00 84.19 184 PHE A C 1
ATOM 1472 O O . PHE A 1 184 ? 5.401 0.182 -10.521 1.00 84.19 184 PHE A O 1
ATOM 1479 N N . PHE A 1 185 ? 4.597 -0.139 -12.593 1.00 80.75 185 PHE A N 1
ATOM 1480 C CA . PHE A 1 185 ? 5.860 -0.073 -13.315 1.00 80.75 185 PHE A CA 1
ATOM 1481 C C . PHE A 1 185 ? 5.841 1.086 -14.299 1.00 80.75 185 PHE A C 1
ATOM 1483 O O . PHE A 1 185 ? 4.932 1.201 -15.113 1.00 80.75 185 PHE A O 1
ATOM 1490 N N . PHE A 1 186 ? 6.869 1.927 -14.251 1.00 79.06 186 PHE A N 1
ATOM 1491 C CA . PHE A 1 186 ? 7.059 2.985 -15.236 1.00 79.06 186 PHE A CA 1
ATOM 1492 C C . PHE A 1 186 ? 7.897 2.437 -16.390 1.00 79.06 186 PHE A C 1
ATOM 1494 O O . PHE A 1 186 ? 9.005 1.955 -16.156 1.00 79.06 186 PHE A O 1
ATOM 1501 N N . VAL A 1 187 ? 7.407 2.532 -17.630 1.00 78.19 187 VAL A N 1
ATOM 1502 C CA . VAL A 1 187 ? 8.132 2.010 -18.809 1.00 78.19 187 VAL A CA 1
ATOM 1503 C C . VAL A 1 187 ? 9.527 2.633 -18.931 1.00 78.19 187 VAL A C 1
ATOM 1505 O O . VAL A 1 187 ? 10.504 1.919 -19.135 1.00 78.19 187 VAL A O 1
ATOM 1508 N N . ARG A 1 188 ? 9.653 3.939 -18.657 1.00 71.50 188 ARG A N 1
ATOM 1509 C CA . ARG A 1 188 ? 10.945 4.654 -18.621 1.00 71.50 188 ARG A CA 1
ATOM 1510 C C . ARG A 1 188 ? 12.012 3.991 -17.739 1.00 71.50 188 ARG A C 1
ATOM 1512 O O . ARG A 1 188 ? 13.195 4.102 -18.029 1.00 71.50 188 ARG A O 1
ATOM 1519 N N . THR A 1 189 ? 11.620 3.266 -16.690 1.00 67.44 189 THR A N 1
ATOM 1520 C CA . THR A 1 189 ? 12.556 2.552 -15.809 1.00 67.44 189 THR A CA 1
ATOM 1521 C C . THR A 1 189 ? 13.262 1.396 -16.509 1.00 67.44 189 THR A C 1
ATOM 1523 O O . THR A 1 189 ? 14.419 1.112 -16.205 1.00 67.44 189 THR A O 1
ATOM 1526 N N . LEU A 1 190 ? 12.575 0.729 -17.435 1.00 63.59 190 LEU A N 1
ATOM 1527 C CA . LEU A 1 190 ? 13.097 -0.420 -18.177 1.00 63.59 190 LEU A CA 1
ATOM 1528 C C . LEU A 1 190 ? 13.954 0.007 -19.373 1.00 63.59 190 LEU A C 1
ATOM 1530 O O . LEU A 1 190 ? 14.836 -0.735 -19.779 1.00 63.59 190 LEU A O 1
ATOM 1534 N N . ASN A 1 191 ? 13.766 1.227 -19.878 1.00 60.91 191 ASN A N 1
ATOM 1535 C CA . ASN A 1 191 ? 14.624 1.780 -20.926 1.00 60.91 191 ASN A CA 1
ATOM 1536 C C . ASN A 1 191 ? 16.034 2.119 -20.412 1.00 60.91 191 ASN A C 1
ATOM 1538 O O . ASN A 1 191 ? 17.019 1.925 -21.123 1.00 60.91 191 ASN A O 1
ATOM 1542 N N . ASP A 1 192 ? 16.134 2.625 -19.178 1.00 56.47 192 ASP A N 1
ATOM 1543 C CA . ASP A 1 192 ? 17.408 3.051 -18.581 1.00 56.47 192 ASP A CA 1
ATOM 1544 C C . ASP A 1 192 ? 18.159 1.915 -17.869 1.00 56.47 192 ASP A C 1
ATOM 1546 O O . ASP A 1 192 ? 19.371 2.000 -17.650 1.00 56.47 192 ASP A O 1
ATOM 1550 N N . SER A 1 193 ? 17.457 0.844 -17.493 1.00 52.88 193 SER A N 1
ATOM 1551 C CA . SER A 1 193 ? 18.044 -0.323 -16.840 1.00 52.88 193 SER A CA 1
ATOM 1552 C C . SER A 1 193 ? 17.935 -1.529 -17.760 1.00 52.88 193 SER A C 1
ATOM 1554 O O . SER A 1 193 ? 16.844 -1.934 -18.133 1.00 52.88 193 SER A O 1
ATOM 1556 N N . SER A 1 194 ? 19.069 -2.130 -18.133 1.00 51.03 194 SER A N 1
ATOM 1557 C CA . SER A 1 194 ? 19.065 -3.409 -18.852 1.00 51.03 194 SER A CA 1
ATOM 1558 C C . SER A 1 194 ? 18.116 -4.382 -18.141 1.00 51.03 194 SER A C 1
ATOM 1560 O O . SER A 1 194 ? 18.253 -4.555 -16.925 1.00 51.03 194 SER A O 1
ATOM 1562 N N . ALA A 1 195 ? 17.187 -4.990 -18.887 1.00 47.56 195 ALA A N 1
ATOM 1563 C CA . ALA A 1 195 ? 16.053 -5.794 -18.411 1.00 47.56 195 ALA A CA 1
ATOM 1564 C C . ALA A 1 195 ? 16.367 -6.845 -17.316 1.00 47.56 195 ALA A C 1
ATOM 1566 O O . ALA A 1 195 ? 15.477 -7.251 -16.576 1.00 47.56 195 ALA A O 1
ATOM 1567 N N . ASP A 1 196 ? 17.635 -7.223 -17.144 1.00 50.25 196 ASP A N 1
ATOM 1568 C CA . ASP A 1 196 ? 18.145 -8.122 -16.101 1.00 50.25 196 ASP A CA 1
ATOM 1569 C C . ASP A 1 196 ? 18.125 -7.555 -14.655 1.00 50.25 196 ASP A C 1
ATOM 1571 O O . ASP A 1 196 ? 18.535 -8.247 -13.721 1.00 50.25 196 ASP A O 1
ATOM 1575 N N . CYS A 1 197 ? 17.708 -6.301 -14.417 1.00 51.44 197 CYS A N 1
ATOM 1576 C CA . CYS A 1 197 ? 18.024 -5.599 -13.159 1.00 51.44 197 CYS A CA 1
ATOM 1577 C C . CYS A 1 197 ? 16.906 -5.469 -12.101 1.00 51.44 197 CYS A C 1
ATOM 1579 O O . CYS A 1 197 ? 17.229 -5.233 -10.930 1.00 51.44 197 CYS A O 1
ATOM 1581 N N . ILE A 1 198 ? 15.613 -5.561 -12.432 1.00 61.16 198 ILE A N 1
ATOM 1582 C CA . ILE A 1 198 ? 14.572 -5.162 -11.459 1.00 61.16 198 ILE A CA 1
ATOM 1583 C C . ILE A 1 198 ? 14.220 -6.306 -10.502 1.00 61.16 198 ILE A C 1
ATOM 1585 O O . ILE A 1 198 ? 13.202 -6.972 -10.636 1.00 61.16 198 ILE A O 1
ATOM 1589 N N . ASP A 1 199 ? 15.057 -6.519 -9.491 1.00 74.06 199 ASP A N 1
ATOM 1590 C CA . ASP A 1 199 ? 14.729 -7.413 -8.381 1.00 74.06 199 ASP A CA 1
ATOM 1591 C C . ASP A 1 199 ? 13.741 -6.725 -7.423 1.00 74.06 199 ASP A C 1
ATOM 1593 O O . ASP A 1 199 ? 14.122 -5.832 -6.666 1.00 74.06 199 ASP A O 1
ATOM 1597 N N . ILE A 1 200 ? 12.462 -7.105 -7.469 1.00 78.06 200 ILE A N 1
ATOM 1598 C CA . ILE A 1 200 ? 11.416 -6.581 -6.569 1.00 78.06 200 ILE A CA 1
ATOM 1599 C C .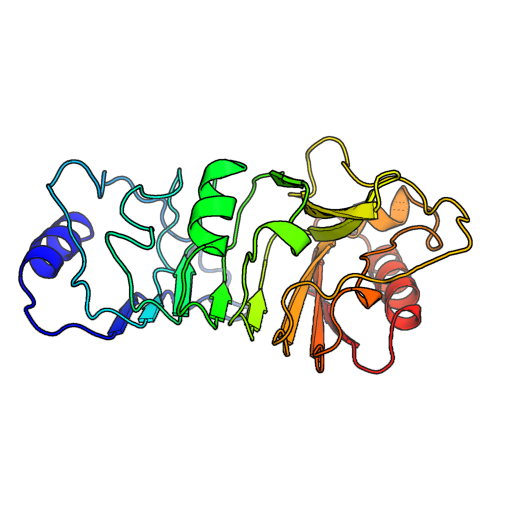 ILE A 1 200 ? 11.527 -7.208 -5.165 1.00 78.06 200 ILE A C 1
ATOM 1601 O O . ILE A 1 200 ? 10.976 -6.662 -4.208 1.00 78.06 200 ILE A O 1
ATOM 1605 N N . GLY A 1 201 ? 12.231 -8.336 -5.014 1.00 80.56 201 GLY A N 1
ATOM 1606 C CA . GLY A 1 201 ? 12.341 -9.068 -3.751 1.00 80.56 201 GLY A CA 1
ATOM 1607 C C . GLY A 1 201 ? 11.061 -9.793 -3.329 1.00 80.56 201 GLY A C 1
ATOM 1608 O O . GLY A 1 201 ? 10.798 -9.924 -2.127 1.00 80.56 201 GLY A O 1
ATOM 1609 N N . LEU A 1 202 ? 10.252 -10.252 -4.293 1.00 82.56 202 LEU A N 1
ATOM 1610 C CA . LEU A 1 202 ? 9.008 -10.993 -4.031 1.00 82.56 202 LEU A CA 1
ATOM 1611 C C . LEU A 1 202 ? 9.253 -12.291 -3.254 1.00 82.56 202 LEU A C 1
ATOM 1613 O O . LEU A 1 202 ? 8.378 -12.724 -2.507 1.00 82.56 202 LEU A O 1
ATOM 1617 N N . GLU A 1 203 ? 10.462 -12.855 -3.312 1.00 79.62 203 GLU A N 1
ATOM 1618 C CA . GLU A 1 203 ? 10.868 -14.022 -2.520 1.00 79.62 203 GLU A CA 1
ATOM 1619 C C . GLU A 1 203 ? 10.731 -13.831 -0.997 1.00 79.62 203 GLU A C 1
ATOM 1621 O O . GLU A 1 203 ? 10.742 -14.808 -0.245 1.00 79.62 203 GLU A O 1
ATOM 1626 N N . CYS A 1 204 ? 10.603 -12.589 -0.519 1.00 80.81 204 CYS A N 1
ATOM 1627 C CA . CYS A 1 204 ? 10.357 -12.291 0.892 1.00 80.81 204 CYS A CA 1
ATOM 1628 C C . CYS A 1 204 ? 8.880 -12.509 1.302 1.00 80.81 204 CYS A C 1
ATOM 1630 O O . CYS A 1 204 ? 8.575 -12.549 2.499 1.00 80.81 204 CYS A O 1
ATOM 1632 N N . LEU A 1 205 ? 7.968 -12.657 0.332 1.00 86.31 205 LEU A N 1
ATOM 1633 C CA . LEU A 1 205 ? 6.512 -12.739 0.494 1.00 86.31 205 LEU A CA 1
ATOM 1634 C C . LEU A 1 205 ? 6.003 -14.173 0.281 1.00 86.31 205 LEU A C 1
ATOM 1636 O O . LEU A 1 205 ? 5.483 -14.536 -0.769 1.00 86.31 205 LEU A O 1
ATOM 1640 N N . THR A 1 206 ? 6.112 -15.018 1.304 1.00 85.50 206 THR A N 1
ATOM 1641 C CA . THR A 1 206 ? 5.877 -16.469 1.155 1.00 85.50 206 THR A CA 1
ATOM 1642 C C . THR A 1 206 ? 4.411 -16.884 0.980 1.00 85.50 206 THR A C 1
ATOM 1644 O O . THR A 1 206 ? 4.150 -18.031 0.627 1.00 85.50 206 THR A O 1
ATOM 1647 N N . ALA A 1 207 ? 3.454 -16.003 1.280 1.00 89.75 207 ALA A N 1
ATOM 1648 C CA . ALA A 1 207 ? 2.017 -16.269 1.150 1.00 89.75 207 ALA A CA 1
ATOM 1649 C C . ALA A 1 207 ? 1.412 -15.717 -0.152 1.00 89.75 207 ALA A C 1
ATOM 1651 O O . ALA A 1 207 ? 0.202 -15.845 -0.352 1.00 89.75 207 ALA A O 1
ATOM 1652 N N . LEU A 1 208 ? 2.236 -15.108 -1.011 1.00 89.69 208 LEU A N 1
ATOM 1653 C CA . LEU A 1 208 ? 1.783 -14.405 -2.202 1.00 89.69 208 LEU A CA 1
ATOM 1654 C C . LEU A 1 208 ? 1.204 -15.392 -3.217 1.00 89.69 208 LEU A C 1
ATOM 1656 O O . LEU A 1 208 ? 1.850 -16.363 -3.604 1.00 89.69 208 LEU A O 1
ATOM 1660 N N . GLN A 1 209 ? -0.040 -15.155 -3.624 1.00 90.00 209 GLN A N 1
ATOM 1661 C CA . GLN A 1 209 ? -0.772 -16.020 -4.554 1.00 90.00 209 GLN A CA 1
ATOM 1662 C C . GLN A 1 209 ? -0.988 -15.347 -5.901 1.00 90.00 209 GLN A C 1
ATOM 1664 O O . GLN A 1 209 ? -1.048 -16.019 -6.928 1.00 90.00 209 GLN A O 1
ATOM 1669 N N . LYS A 1 210 ? -1.151 -14.023 -5.895 1.00 88.94 210 LYS A N 1
ATOM 1670 C CA . LYS A 1 210 ? -1.471 -13.251 -7.086 1.00 88.94 210 LYS A CA 1
ATOM 1671 C C . LYS A 1 210 ? -0.701 -11.942 -7.088 1.00 88.94 210 LYS A C 1
ATOM 1673 O O . LYS A 1 210 ? -0.791 -11.163 -6.138 1.00 88.94 210 LYS A O 1
ATOM 1678 N N . VAL A 1 211 ? -0.038 -11.680 -8.207 1.00 87.06 211 VAL A N 1
ATOM 1679 C CA . VAL A 1 211 ? 0.592 -10.393 -8.489 1.00 87.06 211 VAL A CA 1
ATOM 1680 C C . VAL A 1 211 ? -0.102 -9.766 -9.684 1.00 87.06 211 VAL A C 1
ATOM 1682 O O . VAL A 1 211 ? -0.374 -10.427 -10.685 1.00 87.06 211 VAL A O 1
ATOM 1685 N N . THR A 1 212 ? -0.449 -8.493 -9.575 1.00 86.62 212 THR A N 1
ATOM 1686 C CA . THR A 1 212 ? -0.903 -7.691 -10.709 1.00 86.62 212 THR A CA 1
ATOM 1687 C C . THR A 1 212 ? 0.093 -6.575 -10.927 1.00 86.62 212 THR A C 1
ATOM 1689 O O . THR A 1 212 ? 0.435 -5.860 -9.991 1.00 86.62 212 THR A O 1
ATOM 1692 N N . VAL A 1 213 ? 0.576 -6.438 -12.154 1.00 84.31 213 VAL A N 1
ATOM 1693 C CA . VAL A 1 213 ? 1.474 -5.349 -12.521 1.00 84.31 213 VAL A CA 1
ATOM 1694 C C . VAL A 1 213 ? 0.755 -4.437 -13.490 1.00 84.31 213 VAL A C 1
ATOM 1696 O O . VAL A 1 213 ? 0.300 -4.871 -14.549 1.00 84.31 213 VAL A O 1
ATOM 1699 N N . ARG A 1 214 ? 0.662 -3.171 -13.098 1.00 84.19 214 ARG A N 1
ATOM 1700 C CA . ARG A 1 214 ? 0.220 -2.069 -13.936 1.00 84.19 214 ARG A CA 1
ATOM 1701 C C . ARG A 1 214 ? 1.410 -1.427 -14.612 1.00 84.19 214 ARG A C 1
ATOM 1703 O O . ARG A 1 214 ? 2.411 -1.162 -13.950 1.00 84.19 214 ARG A O 1
ATOM 1710 N N . ILE A 1 215 ? 1.290 -1.164 -15.905 1.00 81.44 215 ILE A N 1
ATOM 1711 C CA . ILE A 1 215 ? 2.357 -0.549 -16.693 1.00 81.44 215 ILE A CA 1
ATOM 1712 C C . ILE A 1 215 ? 1.932 0.864 -17.087 1.00 81.44 215 ILE A C 1
ATOM 1714 O O . ILE A 1 215 ? 1.014 1.058 -17.885 1.00 81.44 215 ILE A O 1
ATOM 1718 N N . GLY A 1 216 ? 2.625 1.851 -16.522 1.00 78.88 216 GLY A N 1
ATOM 1719 C CA . GLY A 1 216 ? 2.487 3.258 -16.858 1.00 78.88 216 GLY A CA 1
ATOM 1720 C C . GLY A 1 216 ? 3.147 3.559 -18.194 1.00 78.88 216 GLY A C 1
ATOM 1721 O O . GLY A 1 216 ? 4.373 3.655 -18.272 1.00 78.88 216 GLY A O 1
ATOM 1722 N N . CYS A 1 217 ? 2.317 3.735 -19.220 1.00 75.44 217 CYS A N 1
ATOM 1723 C CA . CYS A 1 217 ? 2.727 3.947 -20.610 1.00 75.44 217 CYS A CA 1
ATOM 1724 C C . CYS A 1 217 ? 2.881 5.433 -20.983 1.00 75.44 217 CYS A C 1
ATOM 1726 O O . CYS A 1 217 ? 2.985 5.763 -22.162 1.00 75.44 217 CYS A O 1
ATOM 1728 N N . GLN A 1 218 ? 2.858 6.338 -19.998 1.00 74.19 218 GLN A N 1
ATOM 1729 C CA . GLN A 1 218 ? 2.969 7.773 -20.250 1.00 74.19 218 GLN A CA 1
ATOM 1730 C C . GLN A 1 218 ? 4.277 8.072 -20.991 1.00 74.19 218 GLN A C 1
ATOM 1732 O O . GLN A 1 218 ? 5.353 7.691 -20.534 1.00 74.19 218 GLN A O 1
ATOM 1737 N N . ASP A 1 219 ? 4.152 8.743 -22.135 1.00 74.12 219 ASP A N 1
ATOM 1738 C CA . ASP A 1 219 ? 5.250 9.114 -23.036 1.00 74.12 219 ASP A CA 1
ATOM 1739 C C . ASP A 1 219 ? 6.051 7.926 -23.617 1.00 74.12 219 ASP A C 1
ATOM 1741 O O . ASP A 1 219 ? 7.117 8.133 -24.196 1.00 74.12 219 ASP A O 1
ATOM 1745 N N . ALA A 1 220 ? 5.529 6.697 -23.514 1.00 77.69 220 ALA A N 1
ATOM 1746 C CA . ALA A 1 220 ? 6.141 5.496 -24.074 1.00 77.69 220 ALA A CA 1
ATOM 1747 C C . ALA A 1 220 ? 5.576 5.153 -25.460 1.00 77.69 220 ALA A C 1
ATOM 1749 O O . ALA A 1 220 ? 4.378 5.273 -25.733 1.00 77.69 220 ALA A O 1
ATOM 1750 N N . SER A 1 221 ? 6.441 4.672 -26.345 1.00 82.69 221 SER A N 1
ATOM 1751 C CA . SER A 1 221 ? 6.054 4.054 -27.608 1.00 82.69 221 SER A CA 1
ATOM 1752 C C . SER A 1 221 ? 5.535 2.629 -27.393 1.00 82.69 221 SER A C 1
ATOM 1754 O O . SER A 1 221 ? 5.898 1.950 -26.435 1.00 82.69 221 SER A O 1
ATOM 1756 N N . VAL A 1 222 ? 4.726 2.134 -28.335 1.00 83.00 222 VAL A N 1
ATOM 1757 C CA . VAL A 1 222 ? 4.194 0.758 -28.302 1.00 83.00 222 VAL A CA 1
ATOM 1758 C C . VAL A 1 222 ? 5.312 -0.280 -28.155 1.00 83.00 222 VAL A C 1
ATOM 1760 O O . VAL A 1 222 ? 5.174 -1.219 -27.383 1.00 83.00 222 VAL A O 1
ATOM 1763 N N . SER A 1 223 ? 6.445 -0.076 -28.835 1.00 81.12 223 SER A N 1
ATOM 1764 C CA . SER A 1 223 ? 7.590 -0.991 -28.764 1.00 81.12 223 SER A CA 1
ATOM 1765 C C . SER A 1 223 ? 8.218 -1.045 -27.370 1.00 81.12 223 SER A C 1
ATOM 1767 O O . SER A 1 223 ? 8.623 -2.118 -26.938 1.00 81.12 223 SER A O 1
ATOM 1769 N N . GLU A 1 224 ? 8.307 0.087 -26.667 1.00 81.75 224 GLU A N 1
ATOM 1770 C CA . GLU A 1 224 ? 8.859 0.138 -25.305 1.00 81.75 224 GLU A CA 1
ATOM 1771 C C . GLU A 1 224 ? 7.909 -0.525 -24.302 1.00 81.75 224 GLU A C 1
ATOM 1773 O O . GLU A 1 224 ? 8.353 -1.200 -23.377 1.00 81.75 224 GLU A O 1
ATOM 1778 N N . VAL A 1 225 ? 6.594 -0.387 -24.506 1.00 82.31 225 VAL A N 1
ATOM 1779 C CA . VAL A 1 225 ? 5.586 -1.094 -23.701 1.00 82.31 225 VAL A CA 1
ATOM 1780 C C . VAL A 1 225 ? 5.681 -2.606 -23.923 1.00 82.31 225 VAL A C 1
ATOM 1782 O O . VAL A 1 225 ? 5.690 -3.362 -22.955 1.00 82.31 225 VAL A O 1
ATOM 1785 N N . GLU A 1 226 ? 5.798 -3.059 -25.174 1.00 82.44 226 GLU A N 1
ATOM 1786 C CA . GLU A 1 226 ? 5.952 -4.482 -25.504 1.00 82.44 226 GLU A CA 1
ATOM 1787 C C . GLU A 1 226 ? 7.246 -5.075 -24.924 1.00 82.44 226 GLU A C 1
ATOM 1789 O O . GLU A 1 226 ? 7.230 -6.184 -24.385 1.00 82.44 226 GLU A O 1
ATOM 1794 N N . GLU A 1 227 ? 8.357 -4.337 -24.987 1.00 81.00 227 GLU A N 1
ATOM 1795 C CA . GLU A 1 227 ? 9.628 -4.741 -24.380 1.00 81.00 227 GLU A CA 1
ATOM 1796 C C . GLU A 1 227 ? 9.520 -4.815 -22.852 1.00 81.00 227 GLU A C 1
ATOM 1798 O O . GLU A 1 227 ? 9.948 -5.801 -22.244 1.00 81.00 227 GLU A O 1
ATOM 1803 N N . ALA A 1 228 ? 8.873 -3.825 -22.231 1.00 79.25 228 ALA A N 1
ATOM 1804 C CA . ALA A 1 228 ? 8.629 -3.810 -20.797 1.00 79.25 228 ALA A CA 1
ATOM 1805 C C . ALA A 1 228 ? 7.754 -4.987 -20.341 1.00 79.25 228 ALA A C 1
ATOM 1807 O O . ALA A 1 228 ? 8.068 -5.662 -19.357 1.00 79.25 228 ALA A O 1
ATOM 1808 N N . GLU A 1 229 ? 6.677 -5.276 -21.071 1.00 80.31 229 GLU A N 1
ATOM 1809 C CA . GLU A 1 229 ? 5.842 -6.449 -20.826 1.00 80.31 229 GLU A CA 1
ATOM 1810 C C . GLU A 1 229 ? 6.630 -7.750 -20.975 1.00 80.31 229 GLU A C 1
ATOM 1812 O O . GLU A 1 229 ? 6.487 -8.648 -20.143 1.00 80.31 229 GLU A O 1
ATOM 1817 N N . ALA A 1 230 ? 7.457 -7.871 -22.015 1.00 79.44 230 ALA A N 1
ATOM 1818 C CA . ALA A 1 230 ? 8.275 -9.056 -22.245 1.00 79.44 230 ALA A CA 1
ATOM 1819 C C . ALA A 1 230 ? 9.274 -9.280 -21.100 1.00 79.44 230 ALA A C 1
ATOM 1821 O O . ALA A 1 230 ? 9.357 -10.395 -20.583 1.00 79.44 230 ALA A O 1
ATOM 1822 N N . ALA A 1 231 ? 9.956 -8.223 -20.647 1.00 75.81 231 ALA A N 1
ATOM 1823 C CA . ALA A 1 231 ? 10.861 -8.273 -19.501 1.00 75.81 231 ALA A CA 1
ATOM 1824 C C . ALA A 1 231 ? 10.136 -8.728 -18.225 1.00 75.81 231 ALA A C 1
ATOM 1826 O O . ALA A 1 231 ? 10.635 -9.576 -17.485 1.00 75.81 231 ALA A O 1
ATOM 1827 N N . LEU A 1 232 ? 8.922 -8.222 -17.997 1.00 76.00 232 LEU A N 1
ATOM 1828 C CA . LEU A 1 232 ? 8.118 -8.571 -16.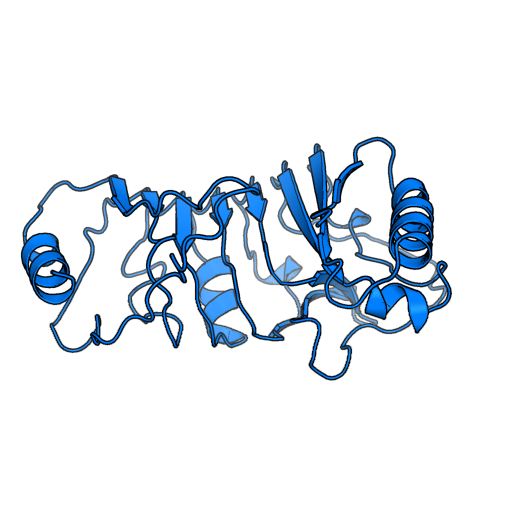830 1.00 76.00 232 LEU A CA 1
ATOM 1829 C C . LEU A 1 232 ? 7.592 -10.012 -16.881 1.00 76.00 232 LEU A C 1
ATOM 1831 O O . LEU A 1 232 ? 7.615 -10.699 -15.863 1.00 76.00 232 LEU A O 1
ATOM 1835 N N . ARG A 1 233 ? 7.188 -10.531 -18.046 1.00 73.69 233 ARG A N 1
ATOM 1836 C CA . ARG A 1 233 ? 6.708 -11.925 -18.191 1.00 73.69 233 ARG A CA 1
ATOM 1837 C C . ARG A 1 233 ? 7.724 -12.977 -17.735 1.00 73.69 233 ARG A C 1
ATOM 1839 O O . ARG A 1 233 ? 7.324 -14.099 -17.444 1.00 73.69 233 ARG A O 1
ATOM 1846 N N . HIS A 1 234 ? 9.008 -12.633 -17.644 1.00 65.00 234 HIS A N 1
ATOM 1847 C CA . HIS A 1 234 ? 10.040 -13.527 -17.124 1.00 65.00 234 HIS A CA 1
ATOM 1848 C C . HIS A 1 234 ? 10.038 -13.681 -15.594 1.00 65.00 234 HIS A C 1
ATOM 1850 O O . HIS A 1 234 ? 10.673 -14.613 -15.100 1.00 65.00 234 HIS A O 1
ATOM 1856 N N . PHE A 1 235 ? 9.345 -12.815 -14.844 1.00 62.53 235 PHE A N 1
ATOM 1857 C CA . PHE A 1 235 ? 9.431 -12.795 -13.382 1.00 62.53 235 PHE A CA 1
ATOM 1858 C C . PHE A 1 235 ? 8.612 -13.883 -12.678 1.00 62.53 235 PHE A C 1
ATOM 1860 O O . PHE A 1 235 ? 9.105 -14.380 -11.673 1.00 62.53 235 PHE A O 1
ATOM 1867 N N . GLU A 1 236 ? 7.420 -14.283 -13.155 1.00 59.50 236 GLU A N 1
ATOM 1868 C CA . GLU A 1 236 ? 6.613 -15.339 -12.504 1.00 59.50 236 GLU A CA 1
ATOM 1869 C C . GLU A 1 236 ? 5.352 -15.751 -13.304 1.00 59.50 236 GLU A C 1
ATOM 1871 O O . GLU A 1 236 ? 4.640 -14.903 -13.839 1.00 59.50 236 GLU A O 1
ATOM 1876 N N . ASP A 1 237 ? 5.000 -17.048 -13.288 1.00 59.00 237 ASP A N 1
ATOM 1877 C CA . ASP A 1 237 ? 3.800 -17.611 -13.951 1.00 59.00 237 ASP A CA 1
ATOM 1878 C C . ASP A 1 237 ? 2.457 -17.119 -13.355 1.00 59.00 237 ASP A C 1
ATOM 1880 O O . ASP A 1 237 ? 1.410 -17.219 -13.996 1.00 59.00 237 ASP A O 1
ATOM 1884 N N . ASN A 1 238 ? 2.464 -16.574 -12.131 1.00 57.88 238 ASN A N 1
ATOM 1885 C CA . ASN A 1 238 ? 1.266 -16.093 -11.420 1.00 57.88 238 ASN A CA 1
ATOM 1886 C C . ASN A 1 238 ? 1.019 -14.581 -11.579 1.00 57.88 238 ASN A C 1
ATOM 1888 O O . ASN A 1 238 ? 0.170 -14.005 -10.884 1.00 57.88 238 ASN A O 1
ATOM 1892 N N . MET A 1 239 ? 1.764 -13.924 -12.468 1.00 70.75 239 MET A N 1
ATOM 1893 C CA . MET A 1 239 ? 1.690 -12.485 -12.667 1.00 70.75 239 MET A CA 1
ATOM 1894 C C . MET A 1 239 ? 0.690 -12.117 -13.76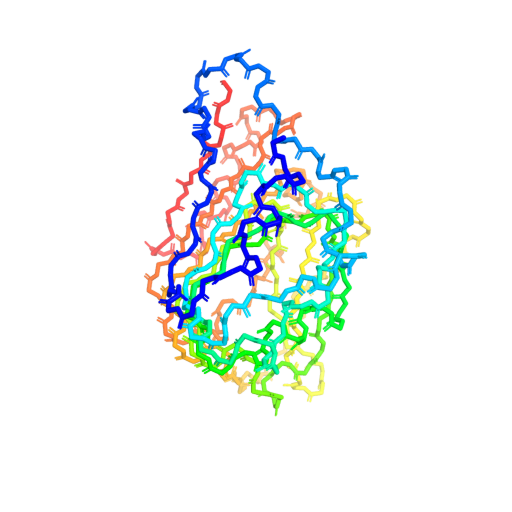8 1.00 70.75 239 MET A C 1
ATOM 1896 O O . MET A 1 239 ? 0.799 -12.553 -14.912 1.00 70.75 239 MET A O 1
ATOM 1900 N N . ILE A 1 240 ? -0.288 -11.277 -13.429 1.00 75.56 240 ILE A N 1
ATOM 1901 C CA . ILE A 1 240 ? -1.222 -10.692 -14.395 1.00 75.56 240 ILE A CA 1
ATOM 1902 C C . ILE A 1 240 ? -0.705 -9.311 -14.786 1.00 75.56 240 ILE A C 1
ATOM 1904 O O . ILE A 1 240 ? -0.610 -8.422 -13.939 1.00 75.56 240 ILE A O 1
ATOM 1908 N N . LEU A 1 241 ? -0.403 -9.130 -16.068 1.00 72.75 241 LEU A N 1
ATOM 1909 C CA . LEU A 1 241 ? -0.066 -7.828 -16.632 1.00 72.75 241 LEU A CA 1
ATOM 1910 C C . LEU A 1 241 ? -1.340 -7.101 -17.065 1.00 72.75 241 LEU A C 1
ATOM 1912 O O . LEU A 1 241 ? -2.184 -7.680 -17.751 1.00 72.75 241 LEU A O 1
ATOM 1916 N N . ALA A 1 242 ? -1.465 -5.843 -16.656 1.00 70.00 242 ALA A N 1
ATOM 1917 C CA . ALA A 1 242 ? -2.481 -4.917 -17.130 1.00 70.00 242 ALA A CA 1
ATOM 1918 C C . ALA A 1 242 ? -1.785 -3.633 -17.591 1.00 70.00 242 ALA A C 1
ATOM 1920 O O . ALA A 1 242 ? -1.178 -2.916 -16.797 1.00 70.00 242 ALA A O 1
ATOM 1921 N N . SER A 1 243 ? -1.843 -3.360 -18.884 1.00 64.25 243 SER A N 1
ATOM 1922 C CA . SER A 1 243 ? -1.310 -2.151 -19.498 1.00 64.25 243 SER A CA 1
ATOM 1923 C C . SER A 1 243 ? -2.415 -1.105 -19.627 1.00 64.25 243 SER A C 1
ATOM 1925 O O . SER A 1 243 ? -3.524 -1.402 -20.078 1.00 64.25 243 SER A O 1
ATOM 1927 N N . ASP A 1 244 ? -2.109 0.134 -19.246 1.00 59.94 244 ASP A N 1
ATOM 1928 C CA . ASP A 1 244 ? -2.983 1.276 -19.513 1.00 59.94 244 ASP A CA 1
ATOM 1929 C C . ASP A 1 244 ? -2.740 1.722 -20.970 1.00 59.94 244 ASP A C 1
ATOM 1931 O O . ASP A 1 244 ? -2.051 2.709 -21.235 1.00 59.94 244 ASP A O 1
ATOM 1935 N N . HIS A 1 245 ? -3.209 0.932 -21.943 1.00 47.66 245 HIS A N 1
ATOM 1936 C CA . HIS A 1 245 ? -3.116 1.302 -23.357 1.00 47.66 245 HIS A CA 1
ATOM 1937 C C . HIS A 1 245 ? -4.033 2.504 -23.643 1.00 47.66 245 HIS A C 1
ATOM 1939 O O . HIS A 1 245 ? -5.226 2.448 -23.352 1.00 47.66 245 HIS A O 1
ATOM 1945 N N . HIS A 1 246 ? -3.447 3.581 -24.179 1.00 41.59 246 HIS A N 1
ATOM 1946 C CA . HIS A 1 246 ? -4.162 4.720 -24.769 1.00 41.59 246 HIS A CA 1
ATOM 1947 C C . HIS A 1 246 ? -4.785 4.359 -26.123 1.00 41.59 246 HIS A C 1
ATOM 1949 O O . HIS A 1 246 ? -4.167 3.555 -26.860 1.00 41.59 246 HIS A O 1
#

Organism: NCBI:txid1010633

InterPro domains:
  IPR055414 Disease resistance R13L4/SHOC-2-like, LRR domain [PF23598] (1-234)